Protein AF-A0A6G6TIK4-F1 (afdb_monomer_lite)

Foldseek 3Di:
DDDQDWDDDPNDTDRPDDDDVVVVVVVQQADWDQLAVVQVVVLVVQQVLLPDPPRPADHRDPVDGRDSVNVQVVCVVVVHDSTDGPNNVVDDDPPPPPPPPPPPPPPPVPPPPDDPDDPPPPDPVPPDDPPDDDDDPCVVCVVVCVVCVVVVPDDDPPDPPQDDWDWDCDPNDTDIPCVVRVVCVVCVVVVVVVVVVVVVVVVVCVVVVD

Structure (mmCIF, N/CA/C/O backbone):
data_AF-A0A6G6TIK4-F1
#
_entry.id   AF-A0A6G6TIK4-F1
#
loop_
_atom_site.group_PDB
_atom_site.id
_atom_site.type_symbol
_atom_site.label_atom_id
_atom_site.label_alt_id
_atom_site.label_comp_id
_atom_site.label_asym_id
_atom_site.label_entity_id
_atom_site.label_seq_id
_atom_site.pdbx_PDB_ins_code
_atom_site.Cartn_x
_atom_site.Cartn_y
_atom_site.Cartn_z
_atom_site.occupancy
_atom_site.B_iso_or_equiv
_atom_site.auth_seq_id
_atom_site.auth_comp_id
_atom_site.auth_asym_id
_atom_site.auth_atom_id
_atom_site.pdbx_PDB_model_num
ATOM 1 N N . MET A 1 1 ? 41.441 13.057 -7.356 1.00 36.62 1 MET A N 1
ATOM 2 C CA . MET A 1 1 ? 40.697 13.476 -6.145 1.00 36.62 1 MET A CA 1
ATOM 3 C C . MET A 1 1 ? 39.566 14.404 -6.569 1.00 36.62 1 MET A C 1
ATOM 5 O O . MET A 1 1 ? 39.752 15.612 -6.607 1.00 36.62 1 MET A O 1
ATOM 9 N N . GLY A 1 2 ? 38.430 13.841 -6.989 1.00 43.25 2 GLY A N 1
ATOM 10 C CA . GLY A 1 2 ? 37.233 14.618 -7.325 1.00 43.25 2 GLY A CA 1
ATOM 11 C C . GLY A 1 2 ? 36.357 14.754 -6.083 1.00 43.25 2 GLY A C 1
ATOM 12 O O . GLY A 1 2 ? 36.043 13.746 -5.454 1.00 43.25 2 GLY A O 1
ATOM 13 N N . LYS A 1 3 ? 36.016 15.983 -5.690 1.00 46.84 3 LYS A N 1
ATOM 14 C CA . LYS A 1 3 ? 35.077 16.239 -4.591 1.00 46.84 3 LYS A CA 1
ATOM 15 C C . LYS A 1 3 ? 33.686 15.768 -5.028 1.00 46.84 3 LYS A C 1
ATOM 17 O O . LYS A 1 3 ? 33.157 16.306 -5.995 1.00 46.84 3 LYS A O 1
ATOM 22 N N . LYS A 1 4 ? 33.110 14.779 -4.333 1.00 47.97 4 LYS A N 1
ATOM 23 C CA . LYS A 1 4 ? 31.688 14.431 -4.472 1.00 47.97 4 LYS A CA 1
ATOM 24 C C . LYS A 1 4 ? 30.868 15.629 -3.994 1.00 47.97 4 LYS A C 1
ATOM 26 O O . LYS A 1 4 ? 31.080 16.095 -2.875 1.00 47.97 4 LYS A O 1
ATOM 31 N N . GLN A 1 5 ? 30.004 16.162 -4.854 1.00 48.06 5 GLN A N 1
ATOM 32 C CA . GLN A 1 5 ? 29.052 17.187 -4.444 1.00 48.06 5 GLN A CA 1
ATOM 33 C C . GLN A 1 5 ? 27.978 16.541 -3.571 1.00 48.06 5 GLN A C 1
ATOM 35 O O . GLN A 1 5 ? 27.439 15.490 -3.905 1.00 48.06 5 GLN A O 1
ATOM 40 N N . VAL A 1 6 ? 27.725 17.169 -2.428 1.00 55.28 6 VAL A N 1
ATOM 41 C CA . VAL A 1 6 ? 26.690 16.791 -1.470 1.00 55.28 6 VAL A CA 1
ATOM 42 C C . VAL A 1 6 ? 25.603 17.845 -1.607 1.00 55.28 6 VAL A C 1
ATOM 44 O O . VAL A 1 6 ? 25.902 19.036 -1.480 1.00 55.28 6 VAL A O 1
ATOM 47 N N . VAL A 1 7 ? 24.378 17.428 -1.919 1.00 56.19 7 VAL A N 1
ATOM 48 C CA . VAL A 1 7 ? 23.231 18.338 -2.005 1.00 56.19 7 VAL A CA 1
ATOM 49 C C . VAL A 1 7 ? 22.497 18.268 -0.673 1.00 56.19 7 VAL A C 1
ATOM 51 O O . VAL A 1 7 ? 22.227 17.184 -0.164 1.00 56.19 7 VAL A O 1
ATOM 54 N N . PHE A 1 8 ? 22.218 19.423 -0.078 1.00 45.84 8 PHE A N 1
ATOM 55 C CA . PHE A 1 8 ? 21.534 19.519 1.208 1.00 45.84 8 PHE A CA 1
ATOM 56 C C . PHE A 1 8 ? 20.085 19.943 0.969 1.00 45.84 8 PHE A C 1
ATOM 58 O O . PHE A 1 8 ? 19.848 21.035 0.455 1.00 45.84 8 PHE A O 1
ATOM 65 N N . HIS A 1 9 ? 19.136 19.101 1.372 1.00 45.75 9 HIS A N 1
ATOM 66 C CA . HIS A 1 9 ? 17.728 19.469 1.538 1.00 45.75 9 HIS A CA 1
ATOM 67 C C . HIS A 1 9 ? 17.383 19.296 3.025 1.00 45.75 9 HIS A C 1
ATOM 69 O O . HIS A 1 9 ? 17.754 18.292 3.628 1.00 45.75 9 HIS A O 1
ATOM 75 N N . ASP A 1 10 ? 16.786 20.316 3.648 1.00 57.69 10 ASP A N 1
ATOM 76 C CA . ASP A 1 10 ? 16.405 20.340 5.075 1.00 57.69 10 ASP A CA 1
ATOM 77 C C . ASP A 1 10 ? 17.525 19.970 6.072 1.00 57.69 10 ASP A C 1
ATOM 79 O O . ASP A 1 10 ? 17.291 19.423 7.144 1.00 57.69 10 ASP A O 1
ATOM 83 N N . GLY A 1 11 ? 18.778 20.291 5.728 1.00 52.91 11 GLY A N 1
ATOM 84 C CA . GLY A 1 11 ? 19.943 20.054 6.589 1.00 52.91 11 GLY A CA 1
ATOM 85 C C . GLY A 1 11 ? 20.483 18.621 6.570 1.00 52.91 11 GLY A C 1
ATOM 86 O O . GLY A 1 11 ? 21.474 18.344 7.246 1.00 52.91 11 GLY A O 1
ATOM 87 N N . ILE A 1 12 ? 19.898 17.733 5.763 1.00 49.31 12 ILE A N 1
ATOM 88 C CA . ILE A 1 12 ? 20.348 16.348 5.612 1.00 49.31 12 ILE A CA 1
ATOM 89 C C . ILE A 1 12 ? 21.157 16.229 4.305 1.00 49.31 12 ILE A C 1
ATOM 91 O O . ILE A 1 12 ? 20.695 16.682 3.254 1.00 49.31 12 ILE A O 1
ATOM 95 N N . PRO A 1 13 ? 22.392 15.688 4.341 1.00 48.78 13 PRO A N 1
ATOM 96 C CA . PRO A 1 13 ? 23.204 15.497 3.143 1.00 48.78 13 PRO A CA 1
ATOM 97 C C . PRO A 1 13 ? 22.678 14.327 2.300 1.00 48.78 13 PRO A C 1
ATOM 99 O O . PRO A 1 13 ? 22.689 13.187 2.759 1.00 48.78 13 PRO A O 1
ATOM 102 N N . TYR A 1 14 ? 22.297 14.593 1.048 1.00 52.31 14 TYR A N 1
ATOM 103 C CA . TYR A 1 14 ? 21.905 13.571 0.074 1.00 52.31 14 TYR A CA 1
ATOM 104 C C . TYR A 1 14 ? 23.000 13.392 -0.998 1.00 52.31 14 TYR A C 1
ATOM 106 O O . TYR A 1 14 ? 23.464 14.385 -1.580 1.00 52.31 14 TYR A O 1
ATOM 114 N N . PRO A 1 15 ? 23.459 12.153 -1.271 1.00 53.53 15 PRO A N 1
ATOM 115 C CA . PRO A 1 15 ? 24.336 11.871 -2.404 1.00 53.53 15 PRO A CA 1
ATOM 116 C C . PRO A 1 15 ? 23.537 11.940 -3.715 1.00 53.53 15 PRO A C 1
ATOM 118 O O . PRO A 1 15 ? 22.462 11.360 -3.821 1.00 53.53 15 PRO A O 1
ATOM 121 N N . ALA A 1 16 ? 24.058 12.669 -4.707 1.00 54.12 16 ALA A N 1
ATOM 122 C CA . ALA A 1 16 ? 23.307 13.017 -5.915 1.00 54.12 16 ALA A CA 1
ATOM 123 C C . ALA A 1 16 ? 23.020 11.841 -6.865 1.00 54.12 16 ALA A C 1
ATOM 125 O O . ALA A 1 16 ? 22.063 11.918 -7.624 1.00 54.12 16 ALA A O 1
ATOM 126 N N . ASP A 1 17 ? 23.772 10.739 -6.820 1.00 58.91 17 ASP A N 1
ATOM 127 C CA . ASP A 1 17 ? 23.661 9.699 -7.841 1.00 58.91 17 ASP A CA 1
ATOM 128 C C . ASP A 1 17 ? 23.814 8.314 -7.193 1.00 58.91 17 ASP A C 1
ATOM 130 O O . ASP A 1 17 ? 24.834 8.039 -6.556 1.00 58.91 17 ASP A O 1
ATOM 134 N N . ASN A 1 18 ? 22.815 7.449 -7.411 1.00 55.53 18 ASN A N 1
ATOM 135 C CA . ASN A 1 18 ? 22.619 6.097 -6.861 1.00 55.53 18 ASN A CA 1
ATOM 136 C C . ASN A 1 18 ? 21.858 6.059 -5.521 1.00 55.53 18 ASN A C 1
ATOM 138 O O . ASN A 1 18 ? 22.443 6.056 -4.442 1.00 55.53 18 ASN A O 1
ATOM 142 N N . ILE A 1 19 ? 20.526 6.020 -5.619 1.00 62.03 19 ILE A N 1
ATOM 143 C CA . ILE A 1 19 ? 19.628 5.777 -4.490 1.00 62.03 19 ILE A CA 1
ATOM 144 C C . ILE A 1 19 ? 19.739 4.291 -4.126 1.00 62.03 19 ILE A C 1
ATOM 146 O O . ILE A 1 19 ? 19.158 3.439 -4.798 1.00 62.03 19 ILE A O 1
ATOM 150 N N . ASP A 1 20 ? 20.534 3.985 -3.106 1.00 80.38 20 ASP A N 1
ATOM 151 C CA . ASP A 1 20 ? 20.616 2.645 -2.535 1.00 80.38 20 ASP A CA 1
ATOM 152 C C . ASP A 1 20 ? 19.288 2.317 -1.829 1.00 80.38 20 ASP A C 1
ATOM 154 O O . ASP A 1 20 ? 18.766 3.128 -1.058 1.00 80.38 20 ASP A O 1
ATOM 158 N N . LEU A 1 21 ? 18.716 1.141 -2.107 1.00 74.88 21 LEU A N 1
ATOM 159 C CA . LEU A 1 21 ? 17.499 0.673 -1.439 1.00 74.88 21 LEU A CA 1
ATOM 160 C C . LEU A 1 21 ? 17.717 0.593 0.076 1.00 74.88 21 LEU A C 1
ATOM 162 O O . LEU A 1 21 ? 16.799 0.899 0.834 1.00 74.88 21 LEU A O 1
ATOM 166 N N . ASP A 1 22 ? 18.932 0.261 0.511 1.00 80.19 22 ASP A N 1
ATOM 167 C CA . ASP A 1 22 ? 19.281 0.231 1.929 1.00 80.19 22 ASP A CA 1
ATOM 168 C C . ASP A 1 22 ? 19.294 1.642 2.537 1.00 80.19 22 ASP A C 1
ATOM 170 O O . ASP A 1 22 ? 18.819 1.832 3.658 1.00 80.19 22 ASP A O 1
ATOM 174 N N . ASP A 1 23 ? 19.739 2.657 1.788 1.00 79.44 23 ASP A N 1
ATOM 175 C CA . ASP A 1 23 ? 19.681 4.057 2.230 1.00 79.44 23 ASP A CA 1
ATOM 176 C C . ASP A 1 23 ? 18.237 4.586 2.264 1.00 79.44 23 ASP A C 1
ATOM 178 O O . ASP A 1 23 ? 17.893 5.368 3.155 1.00 79.44 23 ASP A O 1
ATOM 182 N N . LEU A 1 24 ? 17.363 4.126 1.359 1.00 77.25 24 LEU A N 1
ATOM 183 C CA . LEU A 1 24 ? 15.927 4.431 1.412 1.00 77.25 24 LEU A CA 1
ATOM 184 C C . LEU A 1 24 ? 15.219 3.750 2.581 1.00 77.25 24 LEU A C 1
ATOM 186 O O . LEU A 1 24 ? 14.423 4.380 3.269 1.00 77.25 24 LEU A O 1
ATOM 190 N N . LEU A 1 25 ? 15.485 2.467 2.824 1.00 76.62 25 LEU A N 1
ATOM 191 C CA . LEU A 1 25 ? 14.906 1.756 3.965 1.00 76.62 25 LEU A CA 1
ATOM 192 C C . LEU A 1 25 ? 15.368 2.385 5.280 1.00 76.62 25 LEU A C 1
ATOM 194 O O . LEU A 1 25 ? 14.581 2.536 6.217 1.00 76.62 25 LEU A O 1
ATOM 198 N N . LYS A 1 26 ? 16.626 2.825 5.328 1.00 79.56 26 LYS A N 1
ATOM 199 C CA . LYS A 1 26 ? 17.175 3.551 6.467 1.00 79.56 26 LYS A CA 1
ATOM 200 C C . LYS A 1 26 ? 16.521 4.919 6.647 1.00 79.56 26 LYS A C 1
ATOM 202 O O . LYS A 1 26 ? 16.205 5.264 7.780 1.00 79.56 26 LYS A O 1
ATOM 207 N N . SER A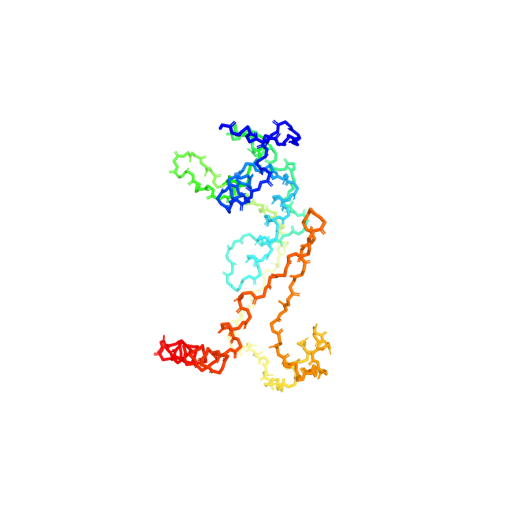 1 27 ? 16.277 5.683 5.582 1.00 78.81 27 SER A N 1
ATOM 208 C CA . SER A 1 27 ? 15.593 6.981 5.699 1.00 78.81 27 SER A CA 1
ATOM 209 C C . SER A 1 27 ? 14.123 6.828 6.107 1.00 78.81 27 SER A C 1
ATOM 211 O O . SER A 1 27 ? 13.649 7.560 6.978 1.00 78.81 27 SER A O 1
ATOM 213 N N . LEU A 1 28 ? 13.431 5.813 5.581 1.00 80.69 28 LEU A N 1
ATOM 214 C CA . LEU A 1 28 ? 12.068 5.462 5.987 1.00 80.69 28 LEU A CA 1
ATOM 215 C C . LEU A 1 28 ? 11.997 5.085 7.470 1.00 80.69 28 LEU A C 1
ATOM 217 O O . LEU A 1 28 ? 11.093 5.529 8.171 1.00 80.69 28 LEU A O 1
ATOM 221 N N . SER A 1 29 ? 12.981 4.338 7.973 1.00 79.94 29 SER A N 1
ATOM 222 C CA . SER A 1 29 ? 13.044 3.917 9.378 1.00 79.94 29 SER A CA 1
ATOM 223 C C . SER A 1 29 ? 13.032 5.084 10.377 1.00 79.94 29 SER A C 1
ATOM 225 O O . SER A 1 29 ? 12.536 4.908 11.488 1.00 79.94 29 SER A O 1
ATOM 227 N N . TYR A 1 30 ? 13.569 6.251 10.001 1.00 80.81 30 TYR A N 1
ATOM 228 C CA . TYR A 1 30 ? 13.619 7.461 10.838 1.00 80.81 30 TYR A CA 1
ATOM 229 C C . TYR A 1 30 ? 12.557 8.500 10.466 1.00 80.81 30 TYR A C 1
ATOM 231 O O . TYR A 1 30 ? 12.607 9.633 10.941 1.00 80.81 30 TYR A O 1
ATOM 239 N N . THR A 1 31 ? 11.599 8.135 9.615 1.00 87.69 31 THR A N 1
ATOM 240 C CA . THR A 1 31 ? 10.482 9.017 9.280 1.00 87.69 31 THR A CA 1
ATOM 241 C C . THR A 1 31 ? 9.503 9.056 10.452 1.00 87.69 31 THR A C 1
ATOM 243 O O . THR A 1 31 ? 9.097 8.010 10.965 1.00 87.69 31 THR A O 1
ATOM 246 N N . GLU A 1 32 ? 9.149 10.265 10.887 1.00 87.81 32 GLU A N 1
ATOM 247 C CA . GLU A 1 32 ? 8.119 10.486 11.902 1.00 87.81 32 GLU A CA 1
ATOM 248 C C . GLU A 1 32 ? 6.755 10.070 11.348 1.00 87.81 32 GLU A C 1
ATOM 250 O O . GLU A 1 32 ? 6.362 10.483 10.256 1.00 87.81 32 GLU A O 1
ATOM 255 N N . VAL A 1 33 ? 6.029 9.254 12.107 1.00 85.94 33 VAL A N 1
ATOM 256 C CA . VAL A 1 33 ? 4.667 8.839 11.775 1.00 85.94 33 VAL A CA 1
ATOM 257 C C . VAL A 1 33 ? 3.699 9.720 12.547 1.00 85.94 33 VAL A C 1
ATOM 259 O O . VAL A 1 33 ? 3.843 9.919 13.758 1.00 85.94 33 VAL A O 1
ATOM 262 N N . SER A 1 34 ? 2.692 10.261 11.863 1.00 89.94 34 SER A N 1
ATOM 263 C CA . SER A 1 34 ? 1.718 11.110 12.541 1.00 89.94 34 SER A CA 1
ATOM 264 C C . SER A 1 34 ? 0.789 10.278 13.433 1.00 89.94 34 SER A C 1
ATOM 266 O O . SER A 1 34 ? 0.349 9.183 13.081 1.00 89.94 34 SER A O 1
ATOM 268 N N . LEU A 1 35 ? 0.428 10.818 14.601 1.00 88.69 35 LEU A N 1
ATOM 269 C CA . LEU A 1 35 ? -0.490 10.137 15.524 1.00 88.69 35 LEU A CA 1
ATOM 270 C C . LEU A 1 35 ? -1.895 9.948 14.925 1.00 88.69 35 LEU A C 1
ATOM 272 O O . LEU A 1 35 ? -2.596 9.005 15.287 1.00 88.69 35 LEU A O 1
ATOM 276 N N . ASP A 1 36 ? -2.301 10.827 14.003 1.00 91.50 36 ASP A N 1
ATOM 277 C CA . ASP A 1 36 ? -3.558 10.689 13.262 1.00 91.50 36 ASP A CA 1
ATOM 278 C C . ASP A 1 36 ? -3.512 9.471 12.311 1.00 91.50 36 ASP A C 1
ATOM 280 O O . ASP A 1 36 ? -4.483 8.718 12.226 1.00 91.50 36 ASP A O 1
ATOM 284 N N . GLU A 1 37 ? -2.383 9.214 11.638 1.00 91.31 37 GLU A N 1
ATOM 285 C CA . GLU A 1 37 ? -2.204 8.018 10.796 1.00 91.31 37 GLU A CA 1
ATOM 286 C C . GLU A 1 37 ? -2.212 6.731 11.620 1.00 91.31 37 GLU A C 1
ATOM 288 O O . GLU A 1 37 ? -2.849 5.755 11.219 1.00 91.31 37 GLU A O 1
ATOM 293 N N . ILE A 1 38 ? -1.572 6.737 12.793 1.00 90.75 38 ILE A N 1
ATOM 294 C CA . ILE A 1 38 ? -1.581 5.585 13.705 1.00 90.75 38 ILE A CA 1
ATOM 295 C C . ILE A 1 38 ? -3.010 5.294 14.175 1.00 90.75 38 ILE A C 1
ATOM 297 O O . ILE A 1 38 ? -3.443 4.143 14.135 1.00 90.75 38 ILE A O 1
ATOM 301 N N . ALA A 1 39 ? -3.776 6.319 14.560 1.00 91.19 39 ALA A N 1
ATOM 302 C CA . ALA A 1 39 ? -5.176 6.152 14.952 1.00 91.19 39 ALA A CA 1
ATOM 303 C C . ALA A 1 39 ? -6.019 5.540 13.821 1.00 91.19 39 ALA A C 1
ATOM 305 O O . ALA A 1 39 ? -6.774 4.590 14.042 1.00 91.19 39 ALA A O 1
ATOM 306 N N . ASN A 1 40 ? -5.857 6.035 12.592 1.00 92.88 40 ASN A N 1
ATOM 307 C CA . ASN A 1 40 ? -6.564 5.506 11.425 1.00 92.88 40 ASN A CA 1
ATOM 308 C C . ASN A 1 40 ? -6.186 4.049 11.132 1.00 92.88 40 ASN A C 1
ATOM 310 O O . ASN A 1 40 ? -7.068 3.225 10.883 1.00 92.88 40 ASN A O 1
ATOM 314 N N . LEU A 1 41 ? -4.895 3.718 11.209 1.00 91.88 41 LEU A N 1
ATOM 315 C CA . LEU A 1 41 ? -4.398 2.357 11.032 1.00 91.88 41 LEU A CA 1
ATOM 316 C C . LEU A 1 41 ? -4.989 1.406 12.080 1.00 91.88 41 LEU A C 1
ATOM 318 O O . LEU A 1 41 ? -5.519 0.355 11.722 1.00 91.88 41 LEU A O 1
ATOM 322 N N . LEU A 1 42 ? -4.944 1.779 13.362 1.00 90.62 42 LEU A N 1
ATOM 323 C CA . LEU A 1 42 ? -5.469 0.957 14.455 1.00 90.62 42 LEU A CA 1
ATOM 324 C C . LEU A 1 42 ? -6.977 0.729 14.324 1.00 90.62 42 LEU A C 1
ATOM 326 O O . LEU A 1 42 ? -7.436 -0.404 14.461 1.00 90.62 42 LEU A O 1
ATOM 330 N N . ASN A 1 43 ? -7.743 1.772 13.995 1.00 92.50 43 ASN A N 1
ATOM 331 C CA . ASN A 1 43 ? -9.180 1.643 13.756 1.00 92.50 43 ASN A CA 1
ATOM 332 C C . ASN A 1 43 ? -9.484 0.734 12.557 1.00 92.50 43 ASN A C 1
ATOM 334 O O . ASN A 1 43 ? -10.390 -0.095 12.637 1.00 92.50 43 ASN A O 1
ATOM 338 N N . ALA A 1 44 ? -8.712 0.835 11.470 1.00 92.12 44 ALA A N 1
ATOM 339 C CA . ALA A 1 44 ? -8.873 -0.029 10.301 1.00 92.12 44 ALA A CA 1
ATOM 340 C C . ALA A 1 44 ? -8.554 -1.499 10.619 1.00 92.12 44 ALA A C 1
ATOM 342 O O . ALA A 1 44 ? -9.295 -2.396 10.209 1.00 92.12 44 ALA A O 1
ATOM 343 N N . ILE A 1 45 ? -7.488 -1.755 11.385 1.00 91.06 45 ILE A N 1
ATOM 344 C CA . ILE A 1 45 ? -7.128 -3.105 11.836 1.00 91.06 45 ILE A CA 1
ATOM 345 C C . ILE A 1 45 ? -8.217 -3.665 12.753 1.00 91.06 45 ILE A C 1
ATOM 347 O O . ILE A 1 45 ? -8.639 -4.803 12.555 1.00 91.06 45 ILE A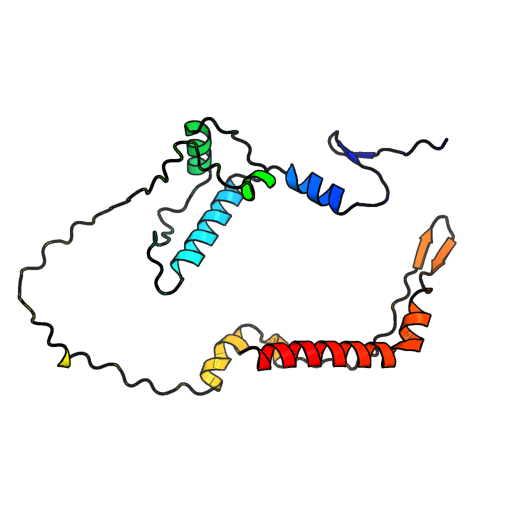 O 1
ATOM 351 N N . LEU A 1 46 ? -8.705 -2.878 13.715 1.00 90.31 46 LEU A N 1
ATOM 352 C CA . LEU A 1 46 ? -9.758 -3.297 14.642 1.00 90.31 46 LEU A CA 1
ATOM 353 C C . LEU A 1 46 ? -11.065 -3.608 13.905 1.00 90.31 46 LEU A C 1
ATOM 355 O O . LEU A 1 46 ? -11.677 -4.646 14.149 1.00 90.31 46 LEU A O 1
ATOM 359 N N . MET A 1 47 ? -11.454 -2.754 12.955 1.00 91.62 47 MET A N 1
ATOM 360 C CA . MET A 1 47 ? -12.604 -2.993 12.086 1.00 91.62 47 MET A CA 1
ATOM 361 C C . MET A 1 47 ? -12.436 -4.303 11.310 1.00 91.62 47 MET A C 1
ATOM 363 O O . MET A 1 47 ? -13.302 -5.171 11.396 1.00 91.62 47 MET A O 1
ATOM 367 N N . ASN A 1 48 ? -11.309 -4.495 10.623 1.00 91.88 48 ASN A N 1
ATOM 368 C CA . ASN A 1 48 ? -11.058 -5.707 9.840 1.00 91.88 48 ASN A CA 1
ATOM 369 C C . ASN A 1 48 ? -10.997 -6.980 10.706 1.00 91.88 48 ASN A C 1
ATOM 371 O O . ASN A 1 48 ? -11.492 -8.032 10.301 1.00 91.88 48 ASN A O 1
ATOM 375 N N . ALA A 1 49 ? -10.424 -6.888 11.907 1.00 88.44 49 ALA A N 1
ATOM 376 C CA . ALA A 1 49 ? -10.382 -7.990 12.863 1.00 88.44 49 ALA A CA 1
ATOM 377 C C . ALA A 1 49 ? -11.789 -8.350 13.362 1.00 88.44 49 ALA A C 1
ATOM 379 O O . ALA A 1 49 ? -12.134 -9.528 13.412 1.00 88.44 49 ALA A O 1
ATOM 380 N N . SER A 1 50 ? -12.622 -7.346 13.652 1.00 89.75 50 SER A N 1
ATOM 381 C CA . SER A 1 50 ? -13.995 -7.554 14.126 1.00 89.75 50 SER A CA 1
ATOM 382 C C . SER A 1 50 ? -14.929 -8.202 13.098 1.00 89.75 50 SER A C 1
ATOM 384 O O . SER A 1 50 ? -15.953 -8.760 13.480 1.00 89.75 50 SER A O 1
ATOM 386 N N . LEU A 1 51 ? -14.571 -8.161 11.809 1.00 90.44 51 LEU A N 1
ATOM 387 C CA . LEU A 1 51 ? -15.322 -8.799 10.724 1.00 90.44 51 LEU A CA 1
ATOM 388 C C . LEU A 1 51 ? -14.970 -10.283 10.526 1.00 90.44 51 LEU A C 1
ATOM 390 O O . LEU A 1 51 ? -15.626 -10.955 9.729 1.00 90.44 51 LEU A O 1
ATOM 394 N N . GLN A 1 52 ? -13.936 -10.801 11.197 1.00 90.06 52 GLN A N 1
ATOM 395 C CA . GLN A 1 52 ? -13.535 -12.198 11.034 1.00 90.06 52 GLN A CA 1
ATOM 396 C C . GLN A 1 52 ? -14.583 -13.148 11.640 1.00 90.06 52 GLN A C 1
ATOM 398 O O . GLN A 1 52 ? -15.083 -12.885 12.740 1.00 90.06 52 GLN A O 1
ATOM 403 N N . PRO A 1 53 ? -14.896 -14.277 10.972 1.00 86.00 53 PRO A N 1
ATOM 404 C CA . PRO A 1 53 ? -15.729 -15.313 11.570 1.00 86.00 53 PRO A CA 1
ATOM 405 C C . PRO A 1 53 ? -15.067 -15.819 12.858 1.00 86.00 53 PRO A C 1
ATOM 407 O O . PRO A 1 53 ? -13.849 -15.975 12.924 1.00 86.00 53 PRO A O 1
ATOM 410 N N . ASP A 1 54 ? -15.876 -16.027 13.897 1.00 86.12 54 ASP A N 1
ATOM 411 C CA . ASP A 1 54 ? -15.443 -16.459 15.232 1.00 86.12 54 ASP A CA 1
ATOM 412 C C . ASP A 1 54 ? -14.528 -15.490 16.007 1.00 86.12 54 ASP A C 1
ATOM 414 O O . ASP A 1 54 ? -13.925 -15.886 17.010 1.00 86.12 54 ASP A O 1
ATOM 418 N N . TYR A 1 55 ? -14.456 -14.208 15.627 1.00 82.88 55 TYR A N 1
ATOM 419 C CA . TYR A 1 55 ? -13.711 -13.202 16.392 1.00 82.88 55 TYR A CA 1
ATOM 420 C C . TYR A 1 55 ? -14.228 -13.085 17.841 1.00 82.88 55 TYR A C 1
ATOM 422 O O . TYR A 1 55 ? -15.387 -12.755 18.086 1.00 82.88 55 TYR A O 1
ATOM 430 N N . LYS A 1 56 ? -13.353 -13.354 18.822 1.00 85.94 56 LYS A N 1
ATOM 431 C CA . LYS A 1 56 ? -13.658 -13.301 20.271 1.00 85.94 56 LYS A CA 1
ATOM 432 C C . LYS A 1 56 ? -13.199 -12.009 20.964 1.00 85.94 56 LYS A C 1
ATOM 434 O O . LYS A 1 56 ? -13.248 -11.936 22.188 1.00 85.94 56 LYS A O 1
ATOM 439 N N . GLY A 1 57 ? -12.680 -11.037 20.212 1.00 83.25 57 GLY A N 1
ATOM 440 C CA . GLY A 1 57 ? -12.142 -9.789 20.760 1.00 83.25 57 GLY A CA 1
ATOM 441 C C . GLY A 1 57 ? -13.185 -8.676 20.905 1.00 83.25 57 GLY A C 1
ATOM 442 O O . GLY A 1 57 ? -14.388 -8.924 20.938 1.00 83.25 57 GLY A O 1
ATOM 443 N N . ILE A 1 58 ? -12.710 -7.430 20.988 1.00 81.69 58 ILE A N 1
ATOM 444 C CA . ILE A 1 58 ? -13.561 -6.244 21.157 1.00 81.69 58 ILE A CA 1
ATOM 445 C C . ILE A 1 58 ? -14.157 -5.857 19.793 1.00 81.69 58 ILE A C 1
ATOM 447 O O . ILE A 1 58 ? -13.390 -5.585 18.866 1.00 81.69 58 ILE A O 1
ATOM 451 N N . PRO A 1 59 ? -15.493 -5.813 19.632 1.00 81.31 59 PRO A N 1
ATOM 452 C CA . PRO A 1 59 ? -16.099 -5.403 18.372 1.00 81.31 59 PRO A CA 1
ATOM 453 C C . PRO A 1 59 ? -15.789 -3.932 18.080 1.00 81.31 59 PRO A C 1
ATOM 455 O O . PRO A 1 59 ? -15.766 -3.092 18.983 1.00 81.31 59 PRO A O 1
ATOM 458 N N . PHE A 1 60 ? -15.581 -3.608 16.806 1.00 83.81 60 PHE A N 1
ATOM 459 C CA . PHE A 1 60 ? -15.365 -2.228 16.397 1.00 83.81 60 PHE A CA 1
ATOM 460 C C . PHE A 1 60 ? -16.646 -1.397 16.578 1.00 83.81 60 PHE A C 1
ATOM 462 O O . PHE A 1 60 ? -17.725 -1.801 16.145 1.00 83.81 60 PHE A O 1
ATOM 469 N N . ASN A 1 61 ? -16.522 -0.215 17.187 1.00 84.81 61 ASN A N 1
ATOM 470 C CA . ASN A 1 61 ? -17.615 0.740 17.361 1.00 84.81 61 ASN A CA 1
ATOM 471 C C . ASN A 1 61 ? -17.156 2.142 16.943 1.00 84.81 61 ASN A C 1
ATOM 473 O O . ASN A 1 61 ? -16.251 2.708 17.552 1.00 84.81 61 ASN A O 1
ATOM 477 N N . SER A 1 62 ? -17.824 2.735 15.951 1.00 83.56 62 SER A N 1
ATOM 478 C CA . SER A 1 62 ? -17.498 4.075 15.446 1.00 83.56 62 SER A CA 1
ATOM 479 C C . SER A 1 62 ? -17.666 5.185 16.487 1.00 83.56 62 SER A C 1
ATOM 481 O O . SER A 1 62 ? -17.019 6.221 16.377 1.00 83.56 62 SER A O 1
ATOM 483 N N . SER A 1 63 ? -18.521 4.987 17.493 1.00 85.94 63 SER A N 1
ATOM 484 C CA . SER A 1 63 ? -18.729 5.952 18.583 1.00 85.94 63 SER A CA 1
ATOM 485 C C . SER A 1 63 ? -17.599 5.946 19.617 1.00 85.94 63 SER A C 1
ATOM 487 O O . SER A 1 63 ? -17.534 6.856 20.436 1.00 85.94 63 SER A O 1
ATOM 489 N N . ASN A 1 64 ? -16.732 4.928 19.597 1.00 83.88 64 ASN A N 1
ATOM 490 C CA . ASN A 1 64 ? -15.583 4.777 20.491 1.00 83.88 64 ASN A CA 1
ATOM 491 C C . ASN A 1 64 ? -14.329 4.410 19.680 1.00 83.88 64 ASN A C 1
ATOM 493 O O . ASN A 1 64 ? -13.655 3.419 19.963 1.00 83.88 64 ASN A O 1
ATOM 497 N N . ALA A 1 65 ? -14.091 5.159 18.603 1.00 87.38 65 ALA A N 1
ATOM 498 C CA . ALA A 1 65 ? -12.915 4.995 17.762 1.00 87.38 65 ALA A CA 1
ATOM 499 C C . ALA A 1 65 ? -11.669 5.539 18.468 1.00 87.38 65 ALA A C 1
ATOM 501 O O . ALA A 1 65 ? -11.739 6.559 19.152 1.00 87.38 65 ALA A O 1
ATOM 502 N N . ILE A 1 66 ? -10.529 4.890 18.236 1.00 88.56 66 ILE A N 1
ATOM 503 C CA . ILE A 1 66 ? -9.239 5.311 18.781 1.00 88.56 66 ILE A CA 1
ATOM 504 C C . ILE A 1 66 ? -8.866 6.666 18.173 1.00 88.56 66 ILE A C 1
ATOM 506 O O . ILE A 1 66 ? -8.893 6.830 16.950 1.00 88.56 66 ILE A O 1
ATOM 510 N N . THR A 1 67 ? -8.499 7.629 19.010 1.00 91.81 67 THR A N 1
ATOM 511 C CA . THR A 1 67 ? -8.136 8.994 18.606 1.00 91.81 67 THR A CA 1
ATOM 512 C C . THR A 1 67 ? -6.659 9.296 18.855 1.00 91.81 67 THR A C 1
ATOM 514 O O . THR A 1 67 ? -5.996 8.674 19.687 1.00 91.81 67 THR A O 1
ATOM 517 N N . LYS A 1 68 ? -6.128 10.320 18.170 1.00 90.25 68 LYS A N 1
ATOM 518 C CA . LYS A 1 68 ? -4.752 10.790 18.400 1.00 90.25 68 LYS A CA 1
ATOM 519 C C . LYS A 1 68 ? -4.485 11.221 19.844 1.00 90.25 68 LYS A C 1
ATOM 521 O O . LYS A 1 68 ? -3.360 11.087 20.320 1.00 90.25 68 LYS A O 1
ATOM 526 N N . ASP A 1 69 ? -5.495 11.752 20.532 1.00 88.88 69 ASP A N 1
ATOM 527 C CA . ASP A 1 69 ? -5.348 12.269 21.891 1.00 88.88 69 ASP A CA 1
ATOM 528 C C . ASP A 1 69 ? -5.218 11.122 22.893 1.00 88.88 69 ASP A C 1
ATOM 530 O O . ASP A 1 69 ? -4.406 11.208 23.814 1.00 88.88 69 ASP A O 1
ATOM 534 N N . GLU A 1 70 ? -5.933 10.017 22.673 1.00 86.62 70 GLU A N 1
ATOM 535 C CA . GLU A 1 70 ? -5.771 8.789 23.456 1.00 86.62 70 GLU A CA 1
ATOM 536 C C . GLU A 1 70 ? -4.362 8.219 23.300 1.00 86.62 70 GLU A C 1
ATOM 538 O O . GLU A 1 70 ? -3.694 7.969 24.302 1.00 86.62 70 GLU A O 1
ATOM 543 N N . ILE A 1 71 ? -3.858 8.118 22.067 1.00 87.12 71 ILE A N 1
ATOM 544 C CA . ILE A 1 71 ? -2.489 7.647 21.803 1.00 87.12 71 ILE A CA 1
ATOM 545 C C . ILE A 1 71 ? -1.466 8.569 22.482 1.00 87.12 71 ILE A C 1
ATOM 547 O O . ILE A 1 71 ? -0.560 8.108 23.176 1.00 87.12 71 ILE A O 1
ATOM 551 N N . LYS A 1 72 ? -1.636 9.889 22.356 1.00 88.56 72 LYS A N 1
ATOM 552 C CA . LYS A 1 72 ? -0.750 10.875 22.988 1.00 88.56 72 LYS A CA 1
ATOM 553 C C . LYS A 1 72 ? -0.763 10.791 24.515 1.00 88.56 72 LYS A C 1
ATOM 555 O O . LYS A 1 72 ? 0.268 11.032 25.145 1.00 88.56 72 LYS A O 1
ATOM 560 N N . ASN A 1 73 ? -1.914 10.504 25.117 1.00 87.38 73 ASN A N 1
ATOM 561 C CA . ASN A 1 73 ? -2.039 10.345 26.563 1.00 87.38 73 ASN A CA 1
ATOM 562 C C . ASN A 1 73 ? -1.370 9.050 27.040 1.00 87.38 73 ASN A C 1
ATOM 564 O O . ASN A 1 73 ? -0.639 9.096 28.027 1.00 87.38 73 ASN A O 1
ATOM 568 N N . LEU A 1 74 ? -1.526 7.950 26.297 1.00 83.69 74 LEU A N 1
ATOM 569 C CA . LEU A 1 74 ? -0.873 6.672 26.597 1.00 83.69 74 LEU A CA 1
ATOM 570 C C . LEU A 1 74 ? 0.657 6.771 26.535 1.00 83.69 74 LEU A C 1
ATOM 572 O O . LEU A 1 74 ? 1.339 6.321 27.454 1.00 83.69 74 LEU A O 1
ATOM 576 N N . LEU A 1 75 ? 1.209 7.428 25.509 1.00 85.12 75 LEU A N 1
ATOM 577 C CA . LEU A 1 75 ? 2.662 7.636 25.398 1.00 85.12 75 LEU A CA 1
ATOM 578 C C . LEU A 1 75 ? 3.219 8.422 26.595 1.00 85.12 75 LEU A C 1
ATOM 580 O O . LEU A 1 75 ? 4.283 8.105 27.122 1.00 85.12 75 LEU A O 1
ATOM 584 N N . LYS A 1 76 ? 2.477 9.427 27.078 1.00 85.00 76 LYS A N 1
ATOM 585 C CA . LYS A 1 76 ? 2.860 10.191 28.276 1.00 85.00 76 LYS A CA 1
ATOM 586 C C . LYS A 1 76 ? 2.801 9.352 29.548 1.00 85.00 76 LYS A C 1
ATOM 588 O O . LYS A 1 76 ? 3.694 9.475 30.379 1.00 85.00 76 LYS A O 1
ATOM 593 N N . GLU A 1 77 ? 1.759 8.542 29.711 1.00 83.81 77 GLU A N 1
ATOM 594 C CA . GLU A 1 77 ? 1.581 7.675 30.880 1.00 83.81 77 GLU A CA 1
ATOM 595 C C . GLU A 1 77 ? 2.709 6.640 30.990 1.00 83.81 77 GLU A C 1
ATOM 597 O O . GLU A 1 77 ? 3.245 6.413 32.076 1.00 83.81 77 GLU A O 1
ATOM 602 N N . ASN A 1 78 ? 3.148 6.101 29.851 1.00 78.31 78 ASN A N 1
ATOM 603 C CA . ASN A 1 78 ? 4.221 5.110 29.783 1.00 78.31 78 ASN A CA 1
ATOM 604 C C . ASN A 1 78 ? 5.639 5.713 29.804 1.00 78.31 78 ASN A C 1
ATOM 606 O O . ASN A 1 78 ? 6.617 4.971 29.749 1.00 78.31 78 ASN A O 1
ATOM 610 N N . ASN A 1 79 ? 5.778 7.039 29.943 1.00 77.38 79 ASN A N 1
ATOM 611 C CA . ASN A 1 79 ? 7.053 7.766 29.833 1.00 77.38 79 ASN A CA 1
ATOM 612 C C . ASN A 1 79 ? 7.793 7.505 28.503 1.00 77.38 79 ASN A C 1
ATOM 614 O O . ASN A 1 79 ? 9.026 7.494 28.461 1.00 77.38 79 ASN A O 1
ATOM 618 N N . GLU A 1 80 ? 7.045 7.296 27.422 1.00 79.44 80 GLU A N 1
ATOM 619 C CA . GLU A 1 80 ? 7.579 7.067 26.081 1.00 79.44 80 GLU A CA 1
ATOM 620 C C . GLU A 1 80 ? 7.729 8.381 25.301 1.00 79.44 80 GLU A C 1
ATOM 622 O O . GLU A 1 80 ? 7.215 9.441 25.682 1.00 79.44 80 GLU A O 1
ATOM 627 N N . SER A 1 81 ? 8.477 8.325 24.195 1.00 76.38 81 SER A N 1
ATOM 628 C CA . SER A 1 81 ? 8.612 9.474 23.302 1.00 76.38 81 SER A CA 1
ATOM 629 C C . SER A 1 81 ? 7.246 9.851 22.726 1.00 76.38 81 SER A C 1
ATOM 631 O O . SER A 1 81 ? 6.475 8.997 22.304 1.00 76.38 81 SER A O 1
ATOM 633 N N . GLN A 1 82 ? 6.940 11.150 22.681 1.00 77.81 82 GLN A N 1
ATOM 634 C CA . GLN A 1 82 ? 5.710 11.646 22.046 1.00 77.81 82 GLN A CA 1
ATOM 635 C C . GLN A 1 82 ? 5.790 11.616 20.514 1.00 77.81 82 GLN A C 1
ATOM 637 O O . GLN A 1 82 ? 4.778 11.826 19.846 1.00 77.81 82 GLN A O 1
ATOM 642 N N . THR A 1 83 ? 6.990 11.398 19.975 1.00 80.12 83 THR A N 1
ATOM 643 C CA . THR A 1 83 ? 7.232 11.146 18.559 1.00 80.12 83 THR A CA 1
ATOM 644 C C . THR A 1 83 ? 7.405 9.650 18.345 1.00 80.12 83 THR A C 1
ATOM 646 O O . THR A 1 83 ? 8.192 9.015 19.046 1.00 80.12 83 THR A O 1
ATOM 649 N N . VAL A 1 84 ? 6.652 9.117 17.385 1.00 85.69 84 VAL A N 1
ATOM 650 C CA . VAL A 1 84 ? 6.695 7.713 16.970 1.00 85.69 84 VAL A CA 1
ATOM 651 C C . VAL A 1 84 ? 7.335 7.668 15.592 1.00 85.69 84 VAL A C 1
ATOM 653 O O . VAL A 1 84 ? 6.923 8.406 14.692 1.00 85.69 84 VAL A O 1
ATOM 656 N N . TYR A 1 85 ? 8.342 6.826 15.419 1.00 87.06 85 TYR A N 1
ATOM 657 C CA . TYR A 1 85 ? 9.004 6.623 14.136 1.00 87.06 85 TYR A CA 1
ATOM 658 C C . TYR A 1 85 ? 8.487 5.360 13.460 1.00 87.06 85 TYR A C 1
ATOM 660 O O . TYR A 1 85 ? 7.954 4.455 14.101 1.00 87.06 85 TYR A O 1
ATOM 668 N N . PHE A 1 86 ? 8.681 5.265 12.146 1.00 84.19 86 PHE A N 1
ATOM 669 C CA . PHE A 1 86 ? 8.240 4.099 11.381 1.00 84.19 86 PHE A CA 1
ATOM 670 C C . PHE A 1 86 ? 8.828 2.785 11.918 1.00 84.19 86 PHE A C 1
ATOM 672 O O . PHE A 1 86 ? 8.145 1.766 11.912 1.00 84.19 86 PHE A O 1
ATOM 679 N N . HIS A 1 87 ? 10.064 2.806 12.431 1.00 83.06 87 HIS A N 1
ATOM 680 C CA . HIS A 1 87 ? 10.684 1.640 13.065 1.00 83.06 87 HIS A CA 1
ATOM 681 C C . HIS A 1 87 ? 9.903 1.110 14.275 1.00 83.06 87 HIS A C 1
ATOM 683 O O . HIS A 1 87 ? 9.787 -0.105 14.430 1.00 83.06 87 HIS A O 1
ATOM 689 N N . ASP A 1 88 ? 9.326 2.001 15.086 1.00 82.81 88 ASP A N 1
ATOM 690 C CA . ASP A 1 88 ? 8.630 1.647 16.329 1.00 82.81 88 ASP A CA 1
ATOM 691 C C . ASP A 1 88 ? 7.380 0.794 16.053 1.00 82.81 88 ASP A C 1
ATOM 693 O O . ASP A 1 88 ? 6.981 -0.024 16.877 1.00 82.81 88 ASP A O 1
ATOM 697 N N . LEU A 1 89 ? 6.792 0.918 14.855 1.00 82.38 89 LEU A N 1
ATOM 698 C CA . LEU A 1 89 ? 5.641 0.116 14.421 1.00 82.38 89 LEU A CA 1
ATOM 699 C C . LEU A 1 89 ? 5.987 -1.361 14.179 1.00 82.38 89 LEU A C 1
ATOM 701 O O . LEU A 1 89 ? 5.094 -2.209 14.170 1.00 82.38 89 LEU A O 1
ATOM 705 N N . PHE A 1 90 ? 7.268 -1.666 13.960 1.00 79.12 90 PHE A N 1
ATOM 706 C CA . PHE A 1 90 ? 7.765 -3.019 13.696 1.00 79.12 90 PHE A CA 1
ATOM 707 C C . PHE A 1 90 ? 8.678 -3.535 14.811 1.00 79.12 90 PHE A C 1
ATOM 709 O O . PHE A 1 90 ? 9.137 -4.680 14.738 1.00 79.12 90 PHE A O 1
ATOM 716 N N . GLU A 1 91 ? 8.957 -2.726 15.839 1.00 76.69 91 GLU A N 1
ATOM 717 C CA . GLU A 1 91 ? 9.700 -3.197 17.001 1.00 76.69 91 GLU A CA 1
ATOM 718 C C . GLU A 1 91 ? 8.856 -4.245 17.738 1.00 76.69 91 GLU A C 1
ATOM 720 O O . GLU A 1 91 ? 7.655 -4.095 17.971 1.00 76.69 91 GLU A O 1
ATOM 725 N N . SER A 1 92 ? 9.487 -5.364 18.094 1.00 62.16 92 SER A N 1
ATOM 726 C CA . SER A 1 92 ? 8.818 -6.371 18.909 1.00 62.16 92 SER A CA 1
ATOM 727 C C . SER A 1 92 ? 8.548 -5.798 20.295 1.00 62.16 92 SER A C 1
ATOM 729 O O . SER A 1 92 ? 9.454 -5.282 20.950 1.00 62.16 92 SER A O 1
ATOM 731 N N . VAL A 1 93 ? 7.309 -5.936 20.767 1.00 66.75 93 VAL A N 1
ATOM 732 C CA . VAL A 1 93 ? 6.928 -5.517 22.118 1.00 66.75 93 VAL A CA 1
ATOM 733 C C . VAL A 1 93 ? 7.847 -6.203 23.133 1.00 66.75 93 VAL A C 1
ATOM 735 O O . VAL A 1 93 ? 7.920 -7.432 23.191 1.00 66.75 93 VAL A O 1
ATOM 738 N N . LYS A 1 94 ? 8.557 -5.412 23.948 1.00 62.06 94 LYS A N 1
ATOM 739 C CA . LYS A 1 94 ? 9.445 -5.918 25.005 1.00 62.06 94 LYS A CA 1
ATOM 740 C C . LYS A 1 94 ? 8.605 -6.579 26.098 1.00 62.06 94 LYS A C 1
ATOM 742 O O . LYS A 1 94 ? 8.129 -5.922 27.022 1.00 62.06 94 LYS A O 1
ATOM 747 N N . THR A 1 95 ? 8.423 -7.893 25.999 1.00 49.31 95 THR A N 1
ATOM 748 C CA . THR A 1 95 ? 7.792 -8.732 27.028 1.00 49.31 95 THR A CA 1
ATOM 749 C C . THR A 1 95 ? 8.701 -8.800 28.256 1.00 49.31 95 THR A C 1
ATOM 751 O O . THR A 1 95 ? 9.535 -9.695 28.379 1.00 49.31 95 THR A O 1
ATOM 754 N N . GLY A 1 96 ? 8.604 -7.806 29.135 1.00 49.22 96 GLY A N 1
ATOM 755 C CA . GLY A 1 96 ? 9.446 -7.702 30.330 1.00 49.22 96 GLY A CA 1
ATOM 756 C C . GLY A 1 96 ? 9.216 -6.448 31.171 1.00 49.22 96 GLY A C 1
ATOM 757 O O . GLY A 1 96 ? 9.611 -6.424 32.332 1.00 49.22 96 GLY A O 1
ATOM 758 N N . SER A 1 97 ? 8.549 -5.432 30.625 1.00 45.91 97 SER A N 1
ATOM 759 C CA . SER A 1 97 ? 7.960 -4.360 31.426 1.00 45.91 97 SER A CA 1
ATOM 760 C C . SER A 1 97 ? 6.491 -4.687 31.678 1.00 45.91 97 SER A C 1
ATOM 762 O O . SER A 1 97 ? 5.900 -5.457 30.920 1.00 45.91 97 SER A O 1
ATOM 764 N N . ASN A 1 98 ? 5.913 -4.145 32.747 1.00 50.09 98 ASN A N 1
ATOM 765 C CA . ASN A 1 98 ? 4.506 -4.293 33.121 1.00 50.09 98 ASN A CA 1
ATOM 766 C C . ASN A 1 98 ? 3.609 -3.579 32.094 1.00 50.09 98 ASN A C 1
ATOM 768 O O . ASN A 1 98 ? 2.928 -2.607 32.411 1.00 50.09 98 ASN A O 1
ATOM 772 N N . ASN A 1 99 ? 3.652 -4.029 30.842 1.00 50.22 99 ASN A N 1
ATOM 773 C CA . ASN A 1 99 ? 2.788 -3.593 29.768 1.00 50.22 99 ASN A CA 1
ATOM 774 C C . ASN A 1 99 ? 1.448 -4.235 30.076 1.00 50.22 99 ASN A C 1
ATOM 776 O O . ASN A 1 99 ? 1.115 -5.310 29.571 1.00 50.22 99 ASN A O 1
ATOM 780 N N . AS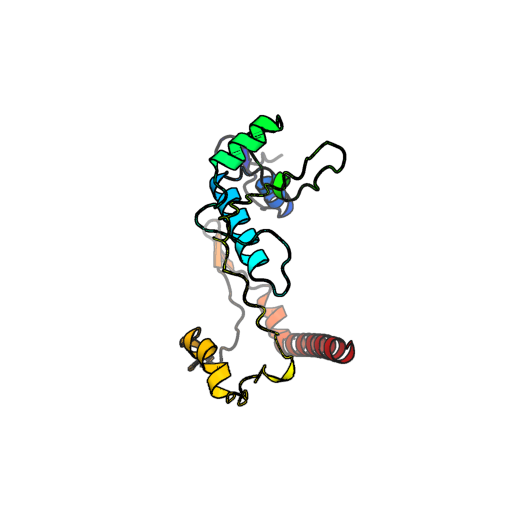N A 1 100 ? 0.730 -3.619 31.010 1.00 48.31 100 ASN A N 1
ATOM 781 C CA . ASN A 1 100 ? -0.648 -3.944 31.274 1.00 48.31 100 ASN A CA 1
ATOM 782 C C . ASN A 1 100 ? -1.343 -3.810 29.923 1.00 48.31 100 ASN A C 1
ATOM 784 O O . ASN A 1 100 ? -1.519 -2.705 29.417 1.00 48.31 100 ASN A O 1
ATOM 788 N N . LEU A 1 101 ? -1.690 -4.940 29.308 1.00 46.34 101 LEU A N 1
ATOM 789 C CA . LEU A 1 101 ? -2.731 -4.959 28.300 1.00 46.34 101 LEU A CA 1
ATOM 790 C C . LEU A 1 101 ? -3.956 -4.418 29.029 1.00 46.34 101 LEU A C 1
ATOM 792 O O . LEU A 1 101 ? -4.597 -5.139 29.795 1.00 46.34 101 LEU A O 1
ATOM 796 N N . ILE A 1 102 ? -4.209 -3.117 28.887 1.00 48.94 102 ILE A N 1
ATOM 797 C CA . ILE A 1 102 ? -5.408 -2.499 29.422 1.00 48.94 102 ILE A CA 1
ATOM 798 C C . ILE A 1 102 ? -6.527 -3.015 28.529 1.00 48.94 102 ILE A C 1
ATOM 800 O O . ILE A 1 102 ? -6.868 -2.429 27.504 1.00 48.94 102 ILE A O 1
ATOM 804 N N . ILE A 1 103 ? -7.073 -4.170 28.898 1.00 44.38 103 ILE A N 1
ATOM 805 C CA . ILE A 1 103 ? -8.375 -4.594 28.418 1.00 44.38 103 ILE A CA 1
ATOM 806 C C . ILE A 1 103 ? -9.340 -3.614 29.076 1.00 44.38 103 ILE A C 1
ATOM 808 O O . ILE A 1 103 ? -9.751 -3.797 30.223 1.00 44.38 103 ILE A O 1
ATOM 812 N N . ILE A 1 104 ? -9.637 -2.515 28.383 1.00 45.53 104 ILE A N 1
ATOM 813 C CA . ILE A 1 104 ? -10.738 -1.645 28.769 1.00 45.53 104 ILE A CA 1
ATOM 814 C C . ILE A 1 104 ? -11.995 -2.475 28.523 1.00 45.53 104 ILE A C 1
ATOM 816 O O . ILE A 1 104 ? -12.539 -2.503 27.419 1.00 45.53 104 ILE A O 1
ATOM 820 N N . ASN A 1 105 ? -12.442 -3.191 29.554 1.00 42.62 105 ASN A N 1
ATOM 821 C CA . ASN A 1 105 ? -13.805 -3.685 29.621 1.00 42.62 105 ASN A CA 1
ATOM 822 C C . ASN A 1 105 ? -14.703 -2.449 29.703 1.00 42.62 105 ASN A C 1
ATOM 824 O O . ASN A 1 105 ? -15.135 -2.052 30.783 1.00 42.62 105 ASN A O 1
ATOM 828 N N . ASN A 1 106 ? -15.001 -1.828 28.561 1.00 41.88 106 ASN A N 1
ATOM 829 C CA . ASN A 1 106 ? -16.166 -0.963 28.449 1.00 41.88 106 ASN A CA 1
ATOM 830 C C . ASN A 1 106 ? -17.402 -1.868 28.448 1.00 41.88 106 ASN A C 1
ATOM 832 O O . ASN A 1 106 ? -18.142 -1.959 27.471 1.00 41.88 106 ASN A O 1
ATOM 836 N N . THR A 1 107 ? -17.653 -2.522 29.582 1.00 37.75 107 THR A N 1
ATOM 837 C CA . THR A 1 107 ? -18.998 -2.890 30.000 1.00 37.75 107 THR A CA 1
ATOM 838 C C . THR A 1 107 ? -19.751 -1.587 30.236 1.00 37.75 107 THR A C 1
ATOM 840 O O . THR A 1 107 ? -19.992 -1.164 31.362 1.00 37.75 107 THR A O 1
ATOM 843 N N . THR A 1 108 ? -20.186 -0.952 29.149 1.00 34.75 108 THR A N 1
ATOM 844 C CA . THR A 1 108 ? -21.529 -0.381 29.164 1.00 34.75 108 TH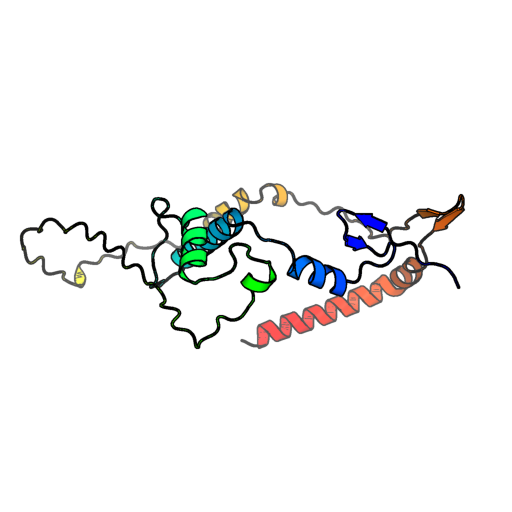R A CA 1
ATOM 845 C C . THR A 1 108 ? -22.479 -1.568 29.123 1.00 34.75 108 THR A C 1
ATOM 847 O O . THR A 1 108 ? -23.083 -1.898 28.105 1.00 34.75 108 THR A O 1
ATOM 850 N N . GLU A 1 109 ? -22.577 -2.249 30.268 1.00 36.25 109 GLU A N 1
ATOM 851 C CA . GLU A 1 109 ? -23.750 -3.036 30.593 1.00 36.25 109 GLU A CA 1
ATOM 852 C C . GLU A 1 109 ? -24.910 -2.047 30.611 1.00 36.25 109 GLU A C 1
ATOM 854 O O . GLU A 1 109 ? -25.235 -1.410 31.614 1.00 36.25 109 GLU A O 1
ATOM 859 N N . THR A 1 110 ? -25.537 -1.893 29.452 1.00 32.00 110 THR A N 1
ATOM 860 C CA . THR A 1 110 ? -26.934 -1.510 29.430 1.00 32.00 110 THR A CA 1
ATOM 861 C C . THR A 1 110 ? -27.631 -2.663 30.124 1.00 32.00 110 THR A C 1
ATOM 863 O O . THR A 1 110 ? -27.825 -3.720 29.527 1.00 32.00 110 THR A O 1
ATOM 866 N N . LYS A 1 111 ? -27.892 -2.491 31.423 1.00 33.62 111 LYS A N 1
ATOM 867 C CA . LYS A 1 111 ? -28.712 -3.387 32.231 1.00 33.62 111 LYS A CA 1
ATOM 868 C C . LYS A 1 111 ? -29.883 -3.855 31.357 1.00 33.62 111 LYS A C 1
ATOM 870 O O . LYS A 1 111 ? -30.696 -3.004 30.979 1.00 33.62 111 LYS A O 1
ATOM 875 N N . PRO A 1 112 ? -29.992 -5.151 31.016 1.00 33.28 112 PRO A N 1
ATOM 876 C CA . PRO A 1 112 ? -31.195 -5.652 30.388 1.00 33.28 112 PRO A CA 1
ATOM 877 C C . PRO A 1 112 ? -32.309 -5.365 31.385 1.00 33.28 112 PRO A C 1
ATOM 879 O O . PRO A 1 112 ? -32.255 -5.775 32.548 1.00 33.28 112 PRO A O 1
ATOM 882 N N . THR A 1 113 ? -33.279 -4.558 30.967 1.00 36.06 113 THR A N 1
ATOM 883 C CA . THR A 1 113 ? -34.511 -4.426 31.731 1.00 36.06 113 THR A CA 1
ATOM 884 C C . THR A 1 113 ? -35.090 -5.829 31.789 1.00 36.06 113 THR A C 1
ATOM 886 O O . THR A 1 113 ? -35.344 -6.418 30.745 1.00 36.06 113 THR A O 1
ATOM 889 N N . THR A 1 114 ? -35.184 -6.366 33.004 1.00 33.94 114 THR A N 1
ATOM 890 C CA . THR A 1 114 ? -35.713 -7.684 33.344 1.00 33.94 114 THR A CA 1
ATOM 891 C C . THR A 1 114 ? -36.872 -8.061 32.416 1.00 33.94 114 THR A C 1
ATOM 893 O O . THR A 1 114 ? -37.948 -7.470 32.548 1.00 33.94 114 THR A O 1
ATOM 896 N N . PRO A 1 115 ? -36.694 -9.010 31.479 1.00 36.75 115 PRO A N 1
ATOM 897 C CA . PRO A 1 115 ? -37.827 -9.681 30.882 1.00 36.75 115 PRO A CA 1
ATOM 898 C C . PRO A 1 115 ? -38.419 -10.541 31.991 1.00 36.75 115 PRO A C 1
ATOM 900 O O . PRO A 1 115 ? -37.709 -11.249 32.698 1.00 36.75 115 PRO A O 1
ATOM 903 N N . THR A 1 116 ? -39.716 -10.392 32.210 1.00 38.19 116 THR A N 1
ATOM 904 C CA . THR A 1 116 ? -40.483 -11.267 33.087 1.00 38.19 116 THR A CA 1
ATOM 905 C C . THR A 1 116 ? -40.227 -12.712 32.670 1.00 38.19 116 THR A C 1
ATOM 907 O O . THR A 1 116 ? -40.515 -13.045 31.523 1.00 38.19 116 THR A O 1
ATOM 910 N N . ASP A 1 117 ? -39.691 -13.523 33.588 1.00 43.34 117 ASP A N 1
ATOM 911 C CA . ASP A 1 117 ? -39.583 -14.976 33.451 1.00 43.34 117 ASP A CA 1
ATOM 912 C C . ASP A 1 117 ? -40.920 -15.530 32.953 1.00 43.34 117 ASP A C 1
ATOM 914 O O . ASP A 1 117 ? -41.934 -15.549 33.661 1.00 43.34 117 ASP A O 1
ATOM 918 N N . LYS A 1 118 ? -40.913 -15.941 31.694 1.00 43.50 118 LYS A N 1
ATOM 919 C CA . LYS A 1 118 ? -41.713 -17.049 31.213 1.00 43.50 118 LYS A CA 1
ATOM 920 C C . LYS A 1 118 ? -40.693 -18.007 30.642 1.00 43.50 118 LYS A C 1
ATOM 922 O O . LYS A 1 118 ? -39.970 -17.650 29.717 1.00 43.50 118 LYS A O 1
ATOM 927 N N . ASP A 1 119 ? -40.600 -19.161 31.281 1.00 44.88 119 ASP A N 1
ATOM 928 C CA . ASP A 1 119 ? -39.861 -20.312 30.798 1.00 44.88 119 ASP A CA 1
ATOM 929 C C . ASP A 1 119 ? -40.444 -20.718 29.435 1.00 44.88 119 ASP A C 1
ATOM 931 O O . ASP A 1 119 ? -41.376 -21.518 29.357 1.00 44.88 119 ASP A O 1
ATOM 935 N N . ASP A 1 120 ? -39.948 -20.109 28.360 1.00 48.25 120 ASP A N 1
ATOM 936 C CA . ASP A 1 120 ? -40.157 -20.600 27.006 1.00 48.25 120 ASP A CA 1
ATOM 937 C C . ASP A 1 120 ? -39.074 -21.661 26.765 1.00 48.25 120 ASP A C 1
ATOM 939 O O . ASP A 1 120 ? -37.917 -21.367 26.461 1.00 48.25 120 ASP A O 1
ATOM 943 N N . ASP A 1 121 ? -39.466 -22.908 27.019 1.00 46.34 121 ASP A N 1
ATOM 944 C CA . ASP A 1 121 ? -38.745 -24.134 26.691 1.00 46.34 121 ASP A CA 1
ATOM 945 C C . ASP A 1 121 ? -38.411 -24.123 25.188 1.00 46.34 121 ASP A C 1
ATOM 947 O O . ASP A 1 121 ? -39.281 -24.330 24.340 1.00 46.34 121 ASP A O 1
ATOM 951 N N . PHE A 1 122 ? -37.166 -23.786 24.839 1.00 52.94 122 PHE A N 1
ATOM 952 C CA . PHE A 1 122 ? -36.682 -23.867 23.462 1.00 52.94 122 PHE A CA 1
ATOM 953 C C . PHE A 1 122 ? -36.510 -25.346 23.095 1.00 52.94 122 PHE A C 1
ATOM 955 O O . PHE A 1 122 ? -35.437 -25.923 23.270 1.00 52.94 122 PHE A O 1
ATOM 962 N N . ASP A 1 123 ? -37.581 -25.952 22.583 1.00 60.88 123 ASP A N 1
ATOM 963 C CA . ASP A 1 123 ? -37.545 -27.261 21.936 1.00 60.88 123 ASP A CA 1
ATOM 964 C C . ASP A 1 123 ? -36.671 -27.166 20.670 1.00 60.88 123 ASP A C 1
ATOM 966 O O . ASP A 1 123 ? -36.975 -26.439 19.721 1.00 60.88 123 ASP A O 1
ATOM 970 N N . GLU A 1 124 ? -35.559 -27.903 20.655 1.00 58.84 124 GLU A N 1
ATOM 971 C CA . GLU A 1 124 ? -34.580 -27.969 19.558 1.00 58.84 124 GLU A CA 1
ATOM 972 C C . GLU A 1 124 ? -35.227 -28.387 18.216 1.00 58.84 124 GLU A C 1
ATOM 974 O O . GLU A 1 124 ? -34.672 -28.144 17.143 1.00 58.84 124 GLU A O 1
ATOM 979 N N . ASN A 1 125 ? -36.441 -28.950 18.261 1.00 60.53 125 ASN A N 1
ATOM 980 C CA . ASN A 1 125 ? -37.221 -29.356 17.093 1.00 60.53 125 ASN A CA 1
ATOM 981 C C . ASN A 1 125 ? -37.947 -28.210 16.358 1.00 60.53 125 ASN A C 1
ATOM 983 O O . ASN A 1 125 ? -38.443 -28.442 15.252 1.00 60.53 125 ASN A O 1
ATOM 987 N N . ASP A 1 126 ? -38.002 -26.992 16.912 1.00 60.41 126 ASP A N 1
ATOM 988 C CA . ASP A 1 126 ? -38.712 -25.852 16.296 1.00 60.41 126 ASP A CA 1
ATOM 989 C C . ASP A 1 126 ? -37.797 -24.923 15.464 1.00 60.41 126 ASP A C 1
ATOM 991 O O . ASP A 1 126 ? -38.240 -23.931 14.875 1.00 60.41 126 ASP A O 1
ATOM 995 N N . ILE A 1 127 ? -36.507 -25.262 15.333 1.00 63.06 127 ILE A N 1
ATOM 996 C CA . ILE A 1 127 ? -35.557 -24.528 14.485 1.00 63.06 127 ILE A CA 1
ATOM 997 C C . ILE A 1 127 ? -35.704 -24.996 13.029 1.00 63.06 127 ILE A C 1
ATOM 999 O O . ILE A 1 127 ? -34.950 -25.832 12.527 1.00 63.06 127 ILE A O 1
ATOM 1003 N N . LYS A 1 128 ? -36.679 -24.436 12.306 1.00 65.12 128 LYS A N 1
ATOM 1004 C CA . LYS A 1 128 ? -36.731 -24.576 10.843 1.00 65.12 128 LYS A CA 1
ATOM 1005 C C . LYS A 1 128 ? -35.685 -23.677 10.191 1.00 65.12 128 LYS A C 1
ATOM 1007 O O . LYS A 1 128 ? -35.898 -22.475 10.035 1.00 65.12 128 LYS A O 1
ATOM 1012 N N . TYR A 1 129 ? -34.572 -24.273 9.771 1.00 62.81 129 TYR A N 1
ATOM 1013 C CA . TYR A 1 129 ? -33.652 -23.618 8.847 1.00 62.81 129 TYR A CA 1
ATOM 1014 C C . TYR A 1 129 ? -34.385 -23.322 7.528 1.00 62.81 129 TYR A C 1
ATOM 1016 O O . TYR A 1 129 ? -35.104 -24.191 7.031 1.00 62.81 129 TYR A O 1
ATOM 1024 N N . PRO A 1 130 ? -34.249 -22.111 6.963 1.00 72.88 130 PRO A N 1
ATOM 1025 C CA . PRO A 1 130 ? -34.801 -21.824 5.648 1.00 72.88 130 PRO A CA 1
ATOM 1026 C C . PRO A 1 130 ? -34.122 -22.730 4.616 1.00 72.88 130 PRO A C 1
ATOM 1028 O O . PRO A 1 130 ? -32.897 -22.848 4.615 1.00 72.88 130 PRO A O 1
ATOM 1031 N N . ASP A 1 131 ? -34.909 -23.356 3.740 1.00 73.88 131 ASP A N 1
ATOM 1032 C CA . ASP A 1 131 ? -34.364 -24.086 2.596 1.00 73.88 131 ASP A CA 1
ATOM 1033 C C . ASP A 1 131 ? -33.584 -23.098 1.717 1.00 73.88 131 ASP A C 1
ATOM 1035 O O . ASP A 1 131 ? -34.136 -22.140 1.170 1.00 73.88 131 ASP A O 1
ATOM 1039 N N . LEU A 1 132 ? -32.268 -23.298 1.643 1.00 73.31 132 LEU A N 1
ATOM 1040 C CA . LEU A 1 132 ? -31.368 -22.480 0.843 1.00 73.31 132 LEU A CA 1
ATOM 1041 C C . LEU A 1 132 ? -31.288 -23.079 -0.560 1.00 73.31 132 LEU A C 1
ATOM 1043 O O . LEU A 1 132 ? -30.559 -24.044 -0.792 1.00 73.31 132 LEU A O 1
ATOM 1047 N N . ASP A 1 133 ? -32.010 -22.483 -1.505 1.00 78.38 133 ASP A N 1
ATOM 1048 C CA . ASP A 1 133 ? -31.783 -22.752 -2.920 1.00 78.38 133 ASP A CA 1
ATOM 1049 C C . ASP A 1 133 ? -30.378 -22.280 -3.313 1.00 78.38 133 ASP A C 1
ATOM 1051 O O . ASP A 1 133 ? -29.976 -21.145 -3.038 1.00 78.38 133 ASP A O 1
ATOM 1055 N N . MET A 1 134 ? -29.615 -23.160 -3.967 1.00 76.69 134 MET A N 1
ATOM 1056 C CA . MET A 1 134 ? -28.296 -22.820 -4.490 1.00 76.69 134 MET A CA 1
ATOM 1057 C C . MET A 1 134 ? -28.434 -21.659 -5.487 1.00 76.69 134 MET A C 1
ATOM 1059 O O . MET A 1 134 ? -29.087 -21.831 -6.524 1.00 76.69 134 MET A O 1
ATOM 1063 N N . PRO A 1 135 ? -27.803 -20.497 -5.239 1.00 78.50 135 PRO A N 1
ATOM 1064 C CA . PRO A 1 135 ? -27.853 -19.399 -6.186 1.00 78.50 135 PRO A CA 1
ATOM 1065 C C . PRO A 1 135 ? -27.191 -19.817 -7.497 1.00 78.50 135 PRO A C 1
ATOM 1067 O O . PRO A 1 135 ? -26.209 -20.564 -7.533 1.00 78.50 135 PRO A O 1
ATOM 1070 N N . THR A 1 136 ? -27.723 -19.314 -8.606 1.00 84.94 136 THR A N 1
ATOM 1071 C CA . THR A 1 136 ? -27.141 -19.576 -9.923 1.00 84.94 136 THR A CA 1
ATOM 1072 C C . THR A 1 136 ? -25.757 -18.927 -10.011 1.00 84.94 136 THR A C 1
ATOM 1074 O O . THR A 1 136 ? -25.522 -17.875 -9.418 1.00 84.94 136 THR A O 1
ATOM 1077 N N . ALA A 1 137 ? -24.844 -19.496 -10.803 1.00 81.06 137 ALA A N 1
ATOM 1078 C CA . ALA A 1 137 ? -23.512 -18.919 -11.021 1.00 81.06 137 ALA A CA 1
ATOM 1079 C C . ALA A 1 137 ? -23.563 -17.432 -11.433 1.00 81.06 137 ALA A C 1
ATOM 1081 O O . ALA A 1 137 ? -22.703 -16.646 -11.051 1.00 81.06 137 ALA A O 1
ATOM 1082 N N . GLU A 1 138 ? -24.606 -17.014 -12.152 1.00 83.25 138 GLU A N 1
ATOM 1083 C CA . GLU A 1 138 ? -24.833 -15.609 -12.489 1.00 83.25 138 GLU A CA 1
ATOM 1084 C C . GLU A 1 138 ? -25.052 -14.719 -11.255 1.00 83.25 138 GLU A C 1
ATOM 1086 O O . GLU A 1 138 ? -24.460 -13.645 -11.173 1.00 83.25 138 GLU A O 1
ATOM 1091 N N . GLN A 1 139 ? -25.825 -15.181 -10.268 1.00 83.75 139 GLN A N 1
ATOM 1092 C CA . GLN A 1 139 ? -26.084 -14.444 -9.029 1.00 83.75 139 GLN A CA 1
ATOM 1093 C C . GLN A 1 139 ? -24.815 -14.275 -8.184 1.00 83.75 139 GLN A C 1
ATOM 1095 O O . GLN A 1 139 ? -24.623 -13.234 -7.562 1.00 83.75 139 GLN A O 1
ATOM 1100 N N . ILE A 1 140 ? -23.911 -15.259 -8.234 1.00 82.44 140 ILE A N 1
ATOM 1101 C CA . ILE A 1 140 ? -22.594 -15.206 -7.579 1.00 82.44 140 ILE A CA 1
ATOM 1102 C C . ILE A 1 140 ? -21.663 -14.204 -8.285 1.00 82.44 140 ILE A C 1
ATOM 1104 O O . ILE A 1 140 ? -20.856 -13.536 -7.642 1.00 82.44 140 ILE A O 1
ATOM 1108 N N . LEU A 1 141 ? -21.772 -14.074 -9.610 1.00 81.94 141 LEU A N 1
ATOM 1109 C CA . LEU A 1 141 ? -20.890 -13.229 -10.423 1.00 81.94 141 LEU A CA 1
ATOM 1110 C C . LEU A 1 141 ? -21.382 -11.778 -10.577 1.00 81.94 141 LEU A C 1
ATOM 1112 O O . LEU A 1 141 ? -20.602 -10.915 -10.985 1.00 81.94 141 LEU A O 1
ATOM 1116 N N . LEU A 1 142 ? -22.644 -11.485 -10.242 1.00 83.75 142 LEU A N 1
ATOM 1117 C CA . LEU A 1 142 ? -23.238 -10.139 -10.302 1.00 83.75 142 LEU A CA 1
ATOM 1118 C C . LEU A 1 142 ? -22.432 -9.058 -9.556 1.00 83.75 142 LEU A C 1
ATOM 1120 O O . LEU A 1 142 ? -22.177 -8.010 -10.156 1.00 83.75 142 LEU A O 1
ATOM 1124 N N . PRO A 1 143 ? -21.974 -9.276 -8.306 1.00 81.75 143 PRO A N 1
ATOM 1125 C CA . PRO A 1 143 ? -21.191 -8.275 -7.588 1.00 81.75 143 PRO A CA 1
ATOM 1126 C C . PRO A 1 143 ? -19.895 -7.956 -8.335 1.00 81.75 143 PRO A C 1
ATOM 1128 O O . PRO A 1 143 ? -19.574 -6.793 -8.556 1.00 81.75 143 PRO A O 1
ATOM 1131 N N . TYR A 1 144 ? -19.184 -8.980 -8.814 1.00 78.75 144 TYR A N 1
ATOM 1132 C CA . TYR A 1 144 ? -17.926 -8.817 -9.547 1.00 78.75 144 TYR A CA 1
ATOM 1133 C C . TYR A 1 144 ? -18.104 -8.075 -10.873 1.00 78.75 144 TYR A C 1
ATOM 1135 O O . TYR A 1 144 ? -17.294 -7.208 -11.205 1.00 78.75 144 TYR A O 1
ATOM 1143 N N . LYS A 1 145 ? -19.194 -8.352 -11.601 1.00 80.12 145 LYS A N 1
ATOM 1144 C CA . LYS A 1 145 ? -19.560 -7.599 -12.810 1.00 80.12 145 LYS A CA 1
ATOM 1145 C C . LYS A 1 145 ? -19.829 -6.123 -12.509 1.00 80.12 145 LYS A C 1
ATOM 1147 O O . LYS A 1 145 ? -19.476 -5.281 -13.331 1.00 80.12 145 LYS A O 1
ATOM 1152 N N . SER A 1 146 ? -20.411 -5.815 -11.346 1.00 80.75 146 SER A N 1
ATOM 1153 C CA . SER A 1 146 ? -20.637 -4.439 -10.890 1.00 80.75 146 SER A CA 1
ATOM 1154 C C . SER A 1 146 ? -19.354 -3.739 -10.441 1.00 80.75 146 SER A C 1
ATOM 1156 O O . SER A 1 146 ? -19.236 -2.531 -10.628 1.00 80.75 146 SER A O 1
ATOM 1158 N N . PHE A 1 147 ? -18.403 -4.461 -9.844 1.00 87.25 147 PHE A N 1
ATOM 1159 C CA . PHE A 1 147 ? -17.133 -3.879 -9.399 1.00 87.25 147 PHE A CA 1
ATOM 1160 C C . PHE A 1 147 ? -16.203 -3.532 -10.564 1.00 87.25 147 PHE A C 1
ATOM 1162 O O . PHE A 1 147 ? -15.480 -2.539 -10.496 1.00 87.25 147 PHE A O 1
ATOM 1169 N N . PHE A 1 148 ? -16.233 -4.318 -11.642 1.00 84.62 148 PHE A N 1
ATOM 1170 C CA . PHE A 1 148 ? -15.296 -4.174 -12.756 1.00 84.62 148 PHE A CA 1
ATOM 1171 C C . PHE A 1 148 ? -16.007 -4.136 -14.120 1.00 84.62 148 PHE A C 1
ATOM 1173 O O . PHE A 1 148 ? -15.774 -5.002 -14.967 1.00 84.62 148 PHE A O 1
ATOM 1180 N N . PRO A 1 149 ? -16.854 -3.121 -14.383 1.00 78.88 149 PRO A N 1
ATOM 1181 C CA . PRO A 1 149 ? -17.579 -3.008 -15.650 1.00 78.88 149 PRO A CA 1
ATOM 1182 C C . PRO A 1 149 ? -16.637 -2.835 -16.850 1.00 78.88 149 PRO A C 1
ATOM 1184 O O . PRO A 1 149 ? -16.951 -3.262 -17.953 1.00 78.88 149 PRO A O 1
ATOM 1187 N N . TYR A 1 150 ? -15.443 -2.283 -16.628 1.00 78.31 150 TYR A N 1
ATOM 1188 C CA . TYR A 1 150 ? -14.427 -2.084 -17.663 1.00 78.31 150 TYR A CA 1
ATOM 1189 C C . TYR A 1 150 ? -13.758 -3.383 -18.141 1.00 78.31 150 TYR A C 1
ATOM 1191 O O . TYR A 1 150 ? -13.081 -3.368 -19.165 1.00 78.31 150 TYR A O 1
ATOM 1199 N N . LEU A 1 151 ? -13.906 -4.493 -17.406 1.00 77.31 151 LEU A N 1
ATOM 1200 C CA . LEU A 1 151 ? -13.364 -5.791 -17.818 1.00 77.31 151 LEU A CA 1
ATOM 1201 C C . LEU A 1 151 ? -14.330 -6.590 -18.693 1.00 77.31 151 LEU A C 1
ATOM 1203 O O . LEU A 1 151 ? -13.917 -7.576 -19.296 1.00 77.31 151 LEU A O 1
ATOM 1207 N N . GLN A 1 152 ? -15.602 -6.186 -18.752 1.00 77.19 152 GLN A N 1
ATOM 1208 C CA . GLN A 1 152 ? -16.624 -6.911 -19.509 1.00 77.19 152 GLN A CA 1
ATOM 1209 C C . GLN A 1 152 ? -16.319 -6.907 -21.013 1.00 77.19 152 GLN A C 1
ATOM 1211 O O . GLN A 1 152 ? -16.517 -7.924 -21.668 1.00 77.19 152 GLN A O 1
ATOM 1216 N N . ASP A 1 153 ? -15.728 -5.815 -21.504 1.00 81.00 153 ASP A N 1
ATOM 1217 C CA . ASP A 1 153 ? -15.301 -5.632 -22.895 1.00 81.00 153 ASP A CA 1
ATOM 1218 C C . ASP A 1 153 ? -13.772 -5.515 -23.007 1.00 81.00 153 ASP A C 1
ATOM 1220 O O . ASP A 1 153 ? -13.244 -4.737 -23.805 1.00 81.00 153 ASP A O 1
ATOM 1224 N N . PHE A 1 154 ? -13.029 -6.239 -22.162 1.00 79.94 154 PHE A N 1
ATOM 1225 C CA . PHE A 1 154 ? -11.570 -6.192 -22.195 1.00 79.94 154 PHE A CA 1
ATOM 1226 C C . PHE A 1 154 ? -11.023 -6.871 -23.454 1.00 79.94 154 PHE A C 1
ATOM 1228 O O . PHE A 1 154 ? -10.744 -8.069 -23.474 1.00 79.94 154 PHE A O 1
ATOM 1235 N N . ASP A 1 155 ? -10.846 -6.076 -24.502 1.00 77.56 155 ASP A N 1
ATOM 1236 C CA . ASP A 1 155 ? -10.153 -6.470 -25.718 1.00 77.56 155 ASP A CA 1
ATOM 1237 C C . ASP A 1 155 ? -8.666 -6.115 -25.582 1.00 77.56 155 ASP A C 1
ATOM 1239 O O . ASP A 1 155 ? -8.286 -4.940 -25.503 1.00 77.56 155 ASP A O 1
ATOM 1243 N N . LEU A 1 156 ? -7.801 -7.131 -25.491 1.00 74.94 156 LEU A N 1
ATOM 1244 C CA . LEU A 1 156 ? -6.364 -6.894 -25.555 1.00 74.94 156 LEU A CA 1
ATOM 1245 C C . LEU A 1 156 ? -5.968 -6.772 -27.025 1.00 74.94 156 LEU A C 1
ATOM 1247 O O . LEU A 1 156 ? -5.937 -7.791 -27.722 1.00 74.94 156 LEU A O 1
ATOM 1251 N N . PRO A 1 157 ? -5.544 -5.586 -27.497 1.00 74.12 157 PRO A N 1
ATOM 1252 C CA . PRO A 1 157 ? -4.923 -5.515 -28.803 1.00 74.12 157 PRO A CA 1
ATOM 1253 C C . PRO A 1 157 ? -3.691 -6.422 -28.793 1.00 74.12 157 PRO A C 1
ATOM 1255 O O . PRO A 1 157 ? -2.894 -6.384 -27.847 1.00 74.12 157 PRO A O 1
ATOM 1258 N N . SER A 1 158 ? -3.534 -7.223 -29.848 1.00 66.81 158 SER A N 1
ATOM 1259 C CA . SER A 1 158 ? -2.316 -7.982 -30.137 1.00 66.81 158 SER A CA 1
ATOM 1260 C C . SER A 1 158 ? -1.149 -7.003 -30.282 1.00 66.81 158 SER A C 1
ATOM 1262 O O . SER A 1 158 ? -0.839 -6.490 -31.356 1.00 66.81 158 SER A O 1
ATOM 1264 N N . ARG A 1 159 ? -0.542 -6.657 -29.150 1.00 58.84 159 ARG A N 1
ATOM 1265 C CA . ARG A 1 159 ? 0.626 -5.792 -29.080 1.00 58.84 159 ARG A CA 1
ATOM 1266 C C . ARG A 1 159 ? 1.846 -6.686 -29.160 1.00 58.84 159 ARG A C 1
ATOM 1268 O O . ARG A 1 159 ? 2.182 -7.388 -28.210 1.00 58.84 159 ARG A O 1
ATOM 1275 N N . ASN A 1 160 ? 2.507 -6.661 -30.314 1.00 63.22 160 ASN A N 1
ATOM 1276 C CA . ASN A 1 160 ? 3.879 -7.128 -30.410 1.00 63.22 160 ASN A CA 1
ATOM 1277 C C . ASN A 1 160 ? 4.703 -6.280 -29.437 1.00 63.22 160 ASN A C 1
ATOM 1279 O O . ASN A 1 160 ? 4.895 -5.087 -29.657 1.00 63.22 160 ASN A O 1
ATOM 1283 N N . ALA A 1 161 ? 5.094 -6.877 -28.310 1.00 66.56 161 ALA A N 1
ATOM 1284 C CA . ALA A 1 161 ? 5.940 -6.230 -27.324 1.00 66.56 161 ALA A CA 1
ATOM 1285 C C . ALA A 1 161 ? 7.311 -5.999 -27.965 1.00 66.56 161 ALA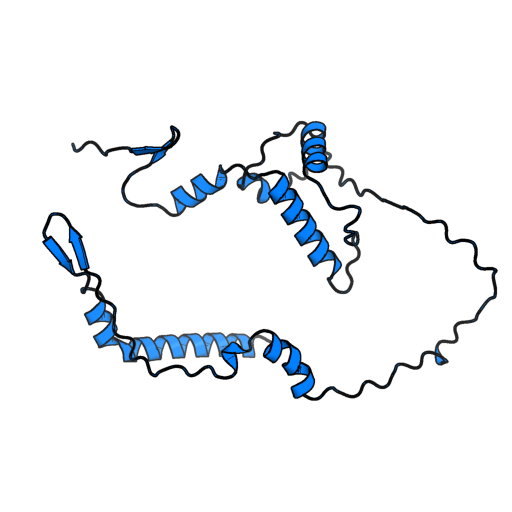 A C 1
ATOM 1287 O O . ALA A 1 161 ? 8.119 -6.917 -28.053 1.00 66.56 161 ALA A O 1
ATOM 1288 N N . GLN A 1 162 ? 7.530 -4.790 -28.475 1.00 69.19 162 GLN A N 1
ATOM 1289 C CA . GLN A 1 162 ? 8.813 -4.362 -29.009 1.00 69.19 162 GLN A CA 1
ATOM 1290 C C . GLN A 1 162 ? 9.582 -3.665 -27.886 1.00 69.19 162 GLN A C 1
ATOM 1292 O O . GLN A 1 162 ? 9.028 -2.801 -27.204 1.00 69.19 162 GLN A O 1
ATOM 1297 N N . CYS A 1 163 ? 10.838 -4.062 -27.673 1.00 75.88 163 CYS A N 1
ATOM 1298 C CA . CYS A 1 163 ? 11.699 -3.486 -26.641 1.00 75.88 163 CYS A CA 1
ATOM 1299 C C . CYS A 1 163 ? 11.766 -1.950 -26.785 1.00 75.88 163 CYS A C 1
ATOM 1301 O O . CYS A 1 163 ? 12.169 -1.464 -27.847 1.00 75.88 163 CYS A O 1
ATOM 1303 N N . PRO A 1 164 ? 11.347 -1.172 -25.768 1.00 78.00 164 PRO A N 1
ATOM 1304 C CA . PRO A 1 164 ? 11.362 0.281 -25.854 1.00 78.00 164 PRO A CA 1
ATOM 1305 C C . PRO A 1 164 ? 12.803 0.798 -25.797 1.00 78.00 164 PRO A C 1
ATOM 1307 O O . PRO A 1 164 ? 13.565 0.438 -24.902 1.00 78.00 164 PRO A O 1
ATOM 1310 N N . ILE A 1 165 ? 13.163 1.664 -26.746 1.00 80.81 165 ILE A N 1
ATOM 1311 C CA . ILE A 1 165 ? 14.473 2.321 -26.796 1.00 80.81 165 ILE A CA 1
ATOM 1312 C C . ILE A 1 165 ? 14.325 3.719 -26.201 1.00 80.81 165 ILE A C 1
ATOM 1314 O O . ILE A 1 165 ? 13.539 4.531 -26.694 1.00 80.81 165 ILE A O 1
ATOM 1318 N N . TRP A 1 166 ? 15.098 4.003 -25.157 1.00 78.25 166 TRP A N 1
ATOM 1319 C CA . TRP A 1 166 ? 15.085 5.291 -24.466 1.00 78.25 166 TRP A CA 1
ATOM 1320 C C . TRP A 1 166 ? 16.267 6.142 -24.935 1.00 78.25 166 TRP A C 1
ATOM 1322 O O . TRP A 1 166 ? 17.400 5.661 -24.993 1.00 78.25 166 TRP A O 1
ATOM 1332 N N . ASN A 1 167 ? 16.003 7.409 -25.264 1.00 82.31 167 ASN A N 1
ATOM 1333 C CA . ASN A 1 167 ? 17.036 8.389 -25.600 1.00 82.31 167 ASN A CA 1
ATOM 1334 C C . ASN A 1 167 ? 17.210 9.335 -24.412 1.00 82.31 167 ASN A C 1
ATOM 1336 O O . ASN A 1 167 ? 16.252 10.005 -24.022 1.00 82.31 167 ASN A O 1
ATOM 1340 N N . ILE A 1 168 ? 18.416 9.396 -23.852 1.00 83.56 168 ILE A N 1
ATOM 1341 C CA . ILE A 1 168 ? 18.737 10.272 -22.724 1.00 83.56 168 ILE A CA 1
ATOM 1342 C C . ILE A 1 168 ? 19.650 11.388 -23.252 1.00 83.56 168 ILE A C 1
ATOM 1344 O O . ILE A 1 168 ? 20.768 11.093 -23.688 1.00 83.56 168 ILE A O 1
ATOM 1348 N N . PRO A 1 169 ? 19.204 12.659 -23.262 1.00 79.38 169 PRO A N 1
ATOM 1349 C CA . PRO A 1 169 ? 20.056 13.770 -23.662 1.00 79.38 169 PRO A CA 1
ATOM 1350 C C . PRO A 1 169 ? 21.060 14.059 -22.541 1.00 79.38 169 PRO A C 1
ATOM 1352 O O . PRO A 1 169 ? 20.683 14.517 -21.462 1.00 79.38 169 PRO A O 1
ATOM 1355 N N . PHE A 1 170 ? 22.344 13.803 -22.788 1.00 75.69 170 PHE A N 1
ATOM 1356 C CA . PHE A 1 170 ? 23.419 14.122 -21.851 1.00 75.69 170 PHE A CA 1
ATOM 1357 C C . PHE A 1 170 ? 24.498 14.930 -22.570 1.00 75.69 170 PHE A C 1
ATOM 1359 O O . PHE A 1 170 ? 25.110 14.465 -23.526 1.00 75.69 170 PHE A O 1
ATOM 1366 N N . LEU A 1 171 ? 24.730 16.158 -22.096 1.00 72.38 171 LEU A N 1
ATOM 1367 C CA . LEU A 1 171 ? 25.810 17.036 -22.560 1.00 72.38 171 LEU A CA 1
ATOM 1368 C C . LEU A 1 171 ? 25.815 17.281 -24.087 1.00 72.38 171 LEU A C 1
ATOM 1370 O O . LEU A 1 171 ? 26.841 17.152 -24.745 1.00 72.38 171 LEU A O 1
ATOM 1374 N N . ASN A 1 172 ? 24.649 17.637 -24.639 1.00 73.38 172 ASN A N 1
ATOM 1375 C CA . ASN A 1 172 ? 24.395 17.863 -26.072 1.00 73.38 172 ASN A CA 1
ATOM 1376 C C . ASN A 1 172 ? 24.539 16.630 -26.987 1.00 73.38 172 ASN A C 1
ATOM 1378 O O . ASN A 1 172 ? 24.348 16.763 -28.195 1.00 73.38 172 ASN A O 1
ATOM 1382 N N . GLU A 1 173 ? 24.767 15.441 -26.430 1.00 74.44 173 GLU A N 1
ATOM 1383 C CA . GLU A 1 173 ? 24.761 14.170 -27.155 1.00 74.44 173 GLU A CA 1
ATOM 1384 C C . GLU A 1 173 ? 23.560 13.315 -26.725 1.00 74.44 173 GLU A C 1
ATOM 1386 O O . GLU A 1 173 ? 23.172 13.271 -25.554 1.00 74.44 173 GLU A O 1
ATOM 1391 N N . ASN A 1 174 ? 22.934 12.641 -27.690 1.00 78.38 174 ASN A N 1
ATOM 1392 C CA . ASN A 1 174 ? 21.803 11.755 -27.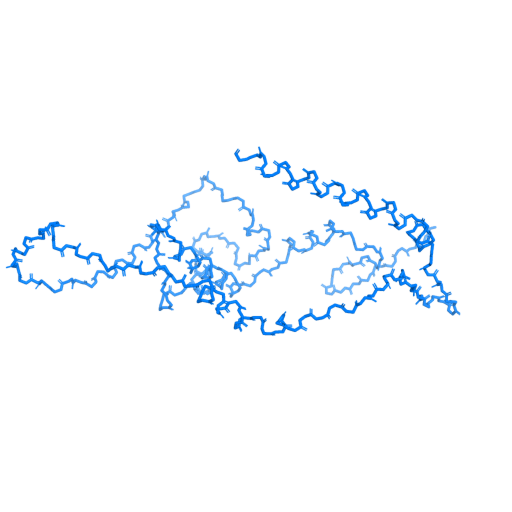423 1.00 78.38 174 ASN A CA 1
ATOM 1393 C C . ASN A 1 174 ? 22.319 10.327 -27.254 1.00 78.38 174 ASN A C 1
ATOM 1395 O O . ASN A 1 174 ? 22.629 9.657 -28.242 1.00 78.38 174 ASN A O 1
ATOM 1399 N N . TYR A 1 175 ? 22.376 9.847 -26.012 1.00 77.12 175 TYR A N 1
ATOM 1400 C CA . TYR A 1 175 ? 22.726 8.458 -25.736 1.00 77.12 175 TYR A CA 1
ATOM 1401 C C . TYR A 1 175 ? 21.483 7.582 -25.873 1.00 77.12 175 TYR A C 1
ATOM 1403 O O . TYR A 1 175 ? 20.473 7.797 -25.196 1.00 77.12 175 TYR A O 1
ATOM 1411 N N . LYS A 1 176 ? 21.558 6.599 -26.775 1.00 83.12 176 LYS A N 1
ATOM 1412 C CA . LYS A 1 176 ? 20.520 5.584 -26.959 1.00 83.12 176 LYS A CA 1
ATOM 1413 C C . LYS A 1 176 ? 20.811 4.403 -26.047 1.00 83.12 176 LYS A C 1
ATOM 1415 O O . LYS A 1 176 ? 21.920 3.875 -26.060 1.00 83.12 176 LYS A O 1
ATOM 1420 N N . VAL A 1 177 ? 19.820 3.984 -25.271 1.00 80.31 177 VAL A N 1
ATOM 1421 C CA . VAL A 1 177 ? 19.903 2.769 -24.454 1.00 80.31 177 VAL A CA 1
ATOM 1422 C C . VAL A 1 177 ? 19.236 1.637 -25.232 1.00 80.31 177 VAL A C 1
ATOM 1424 O O . VAL A 1 177 ? 18.045 1.381 -25.068 1.00 80.31 177 VAL A O 1
ATOM 1427 N N . ASP A 1 178 ? 19.989 1.000 -26.130 1.00 82.69 178 ASP A N 1
ATOM 1428 C CA . ASP A 1 178 ? 19.518 -0.091 -26.996 1.00 82.69 178 ASP A CA 1
ATOM 1429 C C . ASP A 1 178 ? 20.213 -1.439 -26.731 1.00 82.69 178 ASP A C 1
ATOM 1431 O O . ASP A 1 178 ? 19.717 -2.469 -27.181 1.00 82.69 178 ASP A O 1
ATOM 1435 N N . SER A 1 179 ? 21.286 -1.474 -25.932 1.00 81.44 179 SER A N 1
ATOM 1436 C CA . SER A 1 179 ? 22.110 -2.670 -25.674 1.00 81.44 179 SER A CA 1
ATOM 1437 C C . SER A 1 179 ? 21.348 -3.903 -25.171 1.00 81.44 179 SER A C 1
ATOM 1439 O O . SER A 1 179 ? 21.744 -5.032 -25.455 1.00 81.44 179 SER A O 1
ATOM 1441 N N . HIS A 1 180 ? 20.257 -3.720 -24.424 1.00 79.44 180 HIS A N 1
ATOM 1442 C CA . HIS A 1 180 ? 19.458 -4.834 -23.895 1.00 79.44 180 HIS A CA 1
ATOM 1443 C C . HIS A 1 180 ? 18.473 -5.411 -24.916 1.00 79.44 180 HIS A C 1
ATOM 1445 O O . HIS A 1 180 ? 18.126 -6.591 -24.844 1.00 79.44 180 HIS A O 1
ATOM 1451 N N . CYS A 1 181 ? 18.041 -4.607 -25.885 1.00 82.25 181 CYS A N 1
ATOM 1452 C CA . CYS A 1 181 ? 17.048 -5.016 -26.866 1.00 82.25 181 CYS A CA 1
ATOM 1453 C C . CYS A 1 181 ? 17.494 -6.162 -27.795 1.00 82.25 181 CYS A C 1
ATOM 1455 O O . CYS A 1 181 ? 16.694 -7.081 -27.970 1.00 82.25 181 CYS A O 1
ATOM 1457 N N . PRO A 1 182 ? 18.725 -6.215 -28.353 1.00 84.06 182 PRO A N 1
ATOM 1458 C CA . PRO A 1 182 ? 19.120 -7.327 -29.219 1.00 84.06 182 PRO A CA 1
ATOM 1459 C C . PRO A 1 182 ? 19.179 -8.662 -28.467 1.00 84.06 182 PRO A C 1
ATOM 1461 O O . PRO A 1 182 ? 18.802 -9.688 -29.026 1.00 84.06 182 PRO A O 1
ATOM 1464 N N . LEU A 1 183 ? 19.587 -8.657 -27.192 1.00 82.25 183 LEU A N 1
ATOM 1465 C CA . LEU A 1 183 ? 19.647 -9.868 -26.365 1.00 82.25 183 LEU A CA 1
ATOM 1466 C C . LEU A 1 183 ? 18.256 -10.452 -26.095 1.00 82.25 183 LEU A C 1
ATOM 1468 O O . LEU A 1 183 ? 18.075 -11.670 -26.104 1.00 82.25 183 LEU A O 1
ATOM 1472 N N . ILE A 1 184 ? 17.281 -9.577 -25.849 1.00 82.75 184 ILE A N 1
ATOM 1473 C CA . ILE A 1 184 ? 15.904 -9.965 -25.542 1.00 82.75 184 ILE A CA 1
ATOM 1474 C C . ILE A 1 184 ? 15.173 -10.392 -26.815 1.00 82.75 184 ILE A C 1
ATOM 1476 O O . ILE A 1 184 ? 14.508 -11.425 -26.804 1.00 82.75 184 ILE A O 1
ATOM 1480 N N . GLU A 1 185 ? 15.324 -9.657 -27.920 1.00 83.75 185 GLU A N 1
ATOM 1481 C CA . GLU A 1 185 ? 14.602 -9.959 -29.160 1.00 83.75 185 GLU A CA 1
ATOM 1482 C C . GLU A 1 185 ? 15.111 -11.247 -29.817 1.00 83.75 185 GLU A C 1
ATOM 1484 O O . GLU A 1 185 ? 14.318 -12.064 -30.281 1.00 83.75 185 GLU A O 1
ATOM 1489 N N . GLN A 1 186 ? 16.427 -11.487 -29.786 1.00 87.31 186 GLN A N 1
ATOM 1490 C CA . GLN A 1 186 ? 17.015 -12.705 -30.347 1.00 87.31 186 GLN A CA 1
ATOM 1491 C C . GLN A 1 186 ? 16.534 -13.972 -29.626 1.00 87.31 186 GLN A C 1
ATOM 1493 O O . GLN A 1 186 ? 16.316 -15.002 -30.261 1.00 87.31 186 GLN A O 1
ATOM 1498 N N . ASN A 1 187 ? 16.348 -13.894 -28.306 1.00 87.31 187 ASN A N 1
ATOM 1499 C CA . ASN A 1 187 ? 16.013 -15.045 -27.468 1.00 87.31 187 ASN A CA 1
ATOM 1500 C C . ASN A 1 187 ? 14.556 -15.040 -26.995 1.00 87.31 187 ASN A C 1
ATOM 1502 O O . ASN A 1 187 ? 14.196 -15.843 -26.133 1.00 87.31 187 ASN A O 1
ATOM 1506 N N . ARG A 1 188 ? 13.705 -14.172 -27.555 1.00 84.50 188 ARG A N 1
ATOM 1507 C CA . ARG A 1 188 ? 12.330 -13.943 -27.091 1.00 84.50 188 ARG A CA 1
ATOM 1508 C C . ARG A 1 188 ? 11.532 -15.240 -26.941 1.00 84.50 188 ARG A C 1
ATOM 1510 O O . ARG A 1 188 ? 10.973 -15.499 -25.881 1.00 84.50 188 ARG A O 1
ATOM 1517 N N . SER A 1 189 ? 11.557 -16.087 -27.970 1.00 84.88 189 SER A N 1
ATOM 1518 C CA . SER A 1 189 ? 10.844 -17.374 -27.972 1.00 84.88 189 SER A CA 1
ATOM 1519 C C . SER A 1 189 ? 11.396 -18.369 -26.939 1.00 84.88 189 SER A C 1
ATOM 1521 O O . SER A 1 189 ? 10.642 -19.125 -26.320 1.00 84.88 189 SER A O 1
ATOM 1523 N N . ILE A 1 190 ? 12.710 -18.345 -26.700 1.00 89.62 190 ILE A N 1
ATOM 1524 C CA . ILE A 1 190 ? 13.368 -19.219 -25.722 1.00 89.62 190 ILE A CA 1
ATOM 1525 C C . ILE A 1 190 ? 12.980 -18.795 -24.302 1.00 89.62 190 ILE A C 1
ATOM 1527 O O . ILE A 1 190 ? 12.608 -19.635 -23.483 1.00 89.62 190 ILE A O 1
ATOM 1531 N N . ILE A 1 191 ? 13.022 -17.490 -24.023 1.00 88.00 191 ILE A N 1
ATOM 1532 C CA . ILE A 1 191 ? 12.655 -16.914 -22.726 1.00 88.00 191 ILE A CA 1
ATOM 1533 C C . ILE A 1 191 ? 11.187 -17.230 -22.410 1.00 88.00 191 ILE A C 1
ATOM 1535 O O . ILE A 1 191 ? 10.893 -17.739 -21.329 1.00 88.00 191 ILE A O 1
ATOM 1539 N N . GLU A 1 192 ? 10.279 -17.015 -23.366 1.00 86.19 192 GLU A N 1
ATOM 1540 C CA . GLU A 1 192 ? 8.849 -17.319 -23.214 1.00 86.19 192 GLU A CA 1
ATOM 1541 C C . GLU A 1 192 ? 8.602 -18.791 -22.852 1.00 86.19 192 GLU A C 1
ATOM 1543 O O . GLU A 1 192 ? 7.845 -19.097 -21.925 1.00 86.19 192 GLU A O 1
ATOM 1548 N N . SER A 1 193 ? 9.303 -19.704 -23.525 1.00 91.06 193 SER A N 1
ATOM 1549 C CA . SER A 1 193 ? 9.183 -21.142 -23.278 1.00 91.06 193 SER A CA 1
ATOM 1550 C C . SER A 1 193 ? 9.677 -21.529 -21.880 1.00 91.06 193 SER A C 1
ATOM 1552 O O . SER A 1 193 ? 9.004 -22.279 -21.172 1.00 91.06 193 SER A O 1
ATOM 1554 N N . ILE A 1 194 ? 10.825 -20.994 -21.447 1.00 94.19 194 ILE A N 1
ATOM 1555 C CA . ILE A 1 194 ? 11.406 -21.299 -20.129 1.00 94.19 194 ILE A CA 1
ATOM 1556 C C . ILE A 1 194 ? 10.507 -20.778 -19.005 1.00 94.19 194 ILE A C 1
ATOM 1558 O O . ILE A 1 194 ? 10.206 -21.523 -18.073 1.00 94.19 194 ILE A O 1
ATOM 1562 N N . PHE A 1 195 ? 10.043 -19.528 -19.089 1.00 91.50 195 PHE A N 1
ATOM 1563 C CA . PHE A 1 195 ? 9.172 -18.957 -18.059 1.00 91.50 195 PHE A CA 1
ATOM 1564 C C . PHE A 1 195 ? 7.826 -19.684 -17.975 1.00 91.50 195 PHE A C 1
ATOM 1566 O O . PHE A 1 195 ? 7.348 -19.936 -16.868 1.00 91.50 195 PHE A O 1
ATOM 1573 N N . SER A 1 196 ? 7.257 -20.085 -19.116 1.00 92.50 196 SER A N 1
ATOM 1574 C CA . SER A 1 196 ? 6.019 -20.874 -19.154 1.00 92.50 196 SER A CA 1
ATOM 1575 C C . SER A 1 196 ? 6.205 -22.248 -18.509 1.00 92.50 196 SER A C 1
ATOM 1577 O O . SER A 1 196 ? 5.375 -22.673 -17.706 1.00 92.50 196 SER A O 1
ATOM 1579 N N . LEU A 1 197 ? 7.323 -22.921 -18.796 1.00 95.31 197 LEU A N 1
ATOM 1580 C CA . LEU A 1 197 ? 7.671 -24.204 -18.189 1.00 95.31 197 LEU A CA 1
ATOM 1581 C C . LEU A 1 197 ? 7.824 -24.078 -16.664 1.00 95.31 197 LEU A C 1
ATOM 1583 O O . LEU A 1 197 ? 7.253 -24.869 -15.914 1.00 95.31 197 LEU A O 1
ATOM 1587 N N . VAL A 1 198 ? 8.567 -23.069 -16.197 1.00 96.00 198 VAL A N 1
ATOM 1588 C CA . VAL A 1 198 ? 8.799 -22.828 -14.764 1.00 96.00 198 VAL A CA 1
ATOM 1589 C C . VAL A 1 198 ? 7.481 -22.565 -14.036 1.00 96.00 198 VAL A C 1
ATOM 1591 O O . VAL A 1 198 ? 7.212 -23.198 -13.014 1.00 96.00 198 VAL A O 1
ATOM 1594 N N . TRP A 1 199 ? 6.629 -21.692 -14.577 1.00 94.38 199 TRP A N 1
ATOM 1595 C CA . TRP A 1 199 ? 5.315 -21.416 -13.994 1.00 94.38 199 TRP A CA 1
ATOM 1596 C C . TRP A 1 199 ? 4.395 -22.638 -13.996 1.00 94.38 199 TRP A C 1
ATOM 1598 O O . TRP A 1 199 ? 3.722 -22.883 -12.993 1.00 94.38 199 TRP A O 1
ATOM 1608 N N . ALA A 1 200 ? 4.410 -23.446 -15.059 1.00 95.50 200 ALA A N 1
ATOM 1609 C CA . ALA A 1 200 ? 3.647 -24.691 -15.116 1.00 95.50 200 ALA A CA 1
ATOM 1610 C C . ALA A 1 200 ? 4.080 -25.675 -14.017 1.00 95.50 200 ALA A C 1
ATOM 1612 O O . ALA A 1 200 ? 3.229 -26.237 -13.325 1.00 95.50 200 ALA A O 1
ATOM 1613 N N . PHE A 1 201 ? 5.388 -25.838 -13.788 1.00 95.88 201 PHE A N 1
ATOM 1614 C CA . PHE A 1 201 ? 5.896 -26.683 -12.702 1.00 95.88 201 PHE A CA 1
ATOM 1615 C C . PHE A 1 201 ? 5.538 -26.147 -11.312 1.00 95.88 201 PHE A C 1
ATOM 1617 O O . PHE A 1 201 ? 5.181 -26.934 -10.432 1.00 95.88 201 PHE A O 1
ATOM 1624 N N . ILE A 1 202 ? 5.601 -24.828 -11.100 1.00 95.19 202 ILE A N 1
ATOM 1625 C CA . ILE A 1 202 ? 5.198 -24.205 -9.829 1.00 95.19 202 ILE A CA 1
ATOM 1626 C C . ILE A 1 202 ? 3.708 -24.452 -9.565 1.00 95.19 202 ILE A C 1
ATOM 1628 O O . ILE A 1 202 ? 3.351 -24.901 -8.473 1.00 95.19 202 ILE A O 1
ATOM 1632 N N . ALA A 1 203 ? 2.849 -24.209 -10.558 1.00 93.81 203 ALA A N 1
ATOM 1633 C CA . ALA A 1 203 ? 1.407 -24.426 -10.451 1.00 93.81 203 ALA A CA 1
ATOM 1634 C C . ALA A 1 203 ? 1.076 -25.900 -10.174 1.00 93.81 203 ALA A C 1
ATOM 1636 O O . ALA A 1 203 ? 0.322 -26.207 -9.250 1.00 93.81 203 ALA A O 1
ATOM 1637 N N . LEU A 1 204 ? 1.707 -26.819 -10.911 1.00 93.75 204 LEU A N 1
ATOM 1638 C CA . LEU A 1 204 ? 1.520 -28.256 -10.730 1.00 93.75 204 LEU A CA 1
ATOM 1639 C C . LEU A 1 204 ? 1.957 -28.718 -9.336 1.00 93.75 204 LEU A C 1
ATOM 1641 O O . LEU A 1 204 ? 1.241 -29.476 -8.685 1.00 93.75 204 LEU A O 1
ATOM 1645 N N . ARG A 1 205 ? 3.097 -28.227 -8.836 1.00 94.75 205 ARG A N 1
ATOM 1646 C CA . ARG A 1 205 ? 3.549 -28.537 -7.475 1.00 94.75 205 ARG A CA 1
ATOM 1647 C C . ARG A 1 205 ? 2.559 -28.040 -6.427 1.00 94.75 205 ARG A C 1
ATOM 1649 O O . ARG A 1 205 ? 2.353 -28.731 -5.441 1.00 94.75 205 ARG A O 1
ATOM 1656 N N . LYS A 1 206 ? 1.967 -26.858 -6.607 1.00 92.50 206 LYS A N 1
ATOM 1657 C CA . LYS A 1 206 ? 0.971 -26.327 -5.665 1.00 92.50 206 LYS A CA 1
ATOM 1658 C C . LYS A 1 206 ? -0.321 -27.141 -5.672 1.00 92.50 206 LYS A C 1
ATOM 1660 O O . LYS A 1 206 ? -0.850 -27.393 -4.599 1.00 92.50 206 LYS A O 1
ATOM 1665 N N . LEU A 1 207 ? -0.764 -27.609 -6.837 1.00 91.00 207 LEU A N 1
ATOM 1666 C CA . LEU A 1 207 ? -1.930 -28.491 -6.965 1.00 91.00 207 LEU A CA 1
ATOM 1667 C C . LEU A 1 207 ? -1.708 -29.869 -6.331 1.00 91.00 207 LEU A C 1
ATOM 1669 O O . LEU A 1 207 ? -2.603 -30.395 -5.685 1.00 91.00 207 LEU A O 1
ATOM 1673 N N . LEU A 1 208 ? -0.516 -30.444 -6.503 1.00 86.94 208 LEU A N 1
ATOM 1674 C CA . LEU A 1 208 ? -0.160 -31.758 -5.951 1.00 86.94 208 LEU A CA 1
ATOM 1675 C C . LEU A 1 208 ? 0.345 -31.700 -4.497 1.00 86.94 208 LEU A C 1
ATOM 1677 O O . LEU A 1 208 ? 0.672 -32.735 -3.929 1.00 86.94 208 LEU A O 1
ATOM 1681 N N . SER A 1 209 ? 0.461 -30.503 -3.914 1.00 73.81 209 SER A N 1
ATOM 1682 C CA . SER A 1 209 ? 0.870 -30.274 -2.520 1.00 73.81 209 SER A CA 1
ATOM 1683 C C . SER A 1 209 ? -0.336 -30.064 -1.589 1.00 73.81 209 SER A C 1
ATOM 1685 O O . SER A 1 209 ? -0.177 -29.449 -0.531 1.00 73.81 209 SER A O 1
ATOM 1687 N N . ALA A 1 210 ? -1.515 -30.524 -2.013 1.00 52.75 210 ALA A N 1
ATOM 1688 C CA . ALA A 1 210 ? -2.707 -30.681 -1.187 1.00 52.75 210 ALA A CA 1
ATOM 1689 C C . ALA A 1 210 ? -2.733 -32.081 -0.560 1.00 52.75 210 ALA A C 1
ATOM 1691 O O . ALA A 1 210 ? -2.348 -33.043 -1.266 1.00 52.75 210 ALA A O 1
#

Radius of gyration: 30.15 Å; chains: 1; bounding box: 82×52×64 Å

Sequence (210 aa):
MGKKQVVFHDGIPYPADNIDLDDLLKSLSYTEVSLDEIANLLNAILMNASLQPDYKGIPFNSSNAITKDEIKNLLKENNESQTVYFHDLFESVKTGSNNNLIIINNTTETKPTTPTDKDDDFDENDIKYPDLDMPTAEQILLPYKSFFPYLQDFDLPSRNAQCPIWNIPFLNENYKVDSHCPLIEQNRSIIESIFSLVWAFIALRKLLSA

pLDDT: mean 73.96, std 17.15, range [32.0, 96.0]

Secondary structure (DSSP, 8-state):
-PPPPEEEETTEEEESS---HHHHHHHHHTPEEPHHHHHHHHHHHHHHHHTSTT--SPPP-GGG---HHHHHHHHHHTT--SSEEGGGGTSPP-BTB--------------------------GGG------PPPPHHHHHHHHHHH-GGGTT--------PPPPEEEEETTEEEEE-THHHHHHHTHHHHHHHHHHHHHHHHHHHHTT-